Protein AF-A0A7C5GFD6-F1 (afdb_monomer)

Sequence (238 aa):
MFKQLSYQYSHKSTNPPSYVNPSSFRMILMDILMKDSKLEDLDSIQEIEAKVAELDNEQISAVLRQLLREADGDVEVFKEKIEEWFNSVMDRASGWYKRKTQVILIWMGLGIAVLFNADTLAIFDRLQNDPDTAAQIAQMAEDYVQTHENDSTLVKNDMEYQEALDEIKKINEQQLNYMQSRLGMGWDEMSTNNFSNYDWMVKILGWIITALAISKGAPFWFDILRKIVSVRSTGKRP

Solvent-accessible surface area (backbone atoms only — not comparable to full-atom values): 13615 Å² total; per-residue (Å²): 110,73,78,63,65,40,59,80,74,45,85,88,52,99,61,69,71,96,70,81,56,43,69,60,50,42,52,52,51,51,49,65,64,44,69,85,57,62,82,85,66,66,82,46,48,66,60,53,53,53,44,44,68,69,46,89,49,63,72,60,29,54,50,53,54,49,40,47,62,76,23,73,68,38,53,67,51,30,53,50,45,49,27,54,51,47,46,59,49,49,54,51,51,51,50,52,48,54,54,51,51,48,53,52,35,32,53,52,22,33,52,50,16,60,74,43,39,37,32,51,55,59,34,49,54,50,41,71,75,32,63,66,61,39,53,52,52,51,50,52,51,49,53,50,45,71,76,45,74,83,60,84,58,90,75,46,96,79,61,53,74,67,59,58,50,55,52,60,68,64,56,53,66,70,62,51,54,54,49,29,59,76,52,61,32,36,68,89,77,56,76,69,91,76,65,48,75,64,55,52,50,53,49,52,51,12,22,50,53,34,3,53,48,57,47,63,39,67,71,56,54,51,54,50,50,52,52,57,55,55,65,68,69,68,64,81,80,131

Radius of gyration: 28.16 Å; Cα contacts (8 Å, |Δi|>4): 133; chains: 1; bounding box: 75×40×77 Å

Foldseek 3Di:
DQVVLQPVPDPDDPDRDPDDALLSVLVSVVCVLCVPDPPVPLQWLVSSLVSLVVDPDPVSSVQLVVLSVVCVGGSVSSSVSSSVVVVVVVVVVVVVVVVVLLVVLLVVQLVVCVQFLQFQVLLVVLCVVDVPLVVVVVVVVVVVCVVCVPCPPLDDVPDDPVNNVVVVVPPDPVVVVVNCVSSVIHPVSDPPVDDDPVNVVSSSVRSSVSSNDRSVDDVVVVVVVCVVVVVVPPPDDD

Secondary structure (DSSP, 8-state):
-HHHHTTTT-TT-SS--S---HHHHHHHHHHHHHTT--GGGTT-HHHHHHHHHT-S-HHHHHHHHHHHHHTTT-HHHHHHHHHHHHHHHHHHHHHHHHHHHHHHHHHHHHHHHHHTT--HHHHHHHHHH-HHHHHHHHHHHHHHHHHHTT-TTTT-TT--HHHHHHHHHHS-HHHHHHHHHHHT-SSTT--GGG--HHHHHHHHHHHHHHHH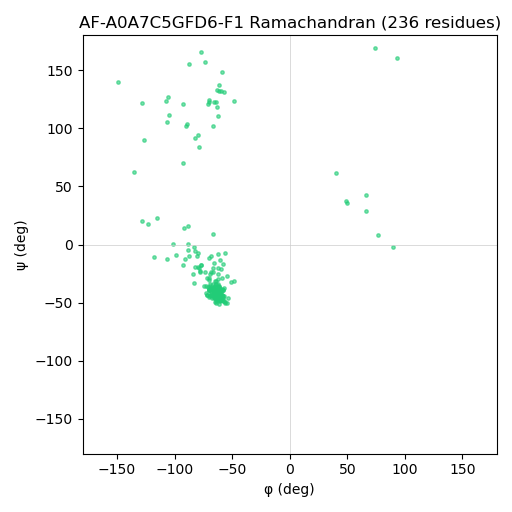HHHHHHHHHHHHHHHHHHHHTTPPP-

Mean predicted aligned error: 12.52 Å

Structure (mmCIF, N/CA/C/O backbone):
data_AF-A0A7C5GFD6-F1
#
_entry.id   AF-A0A7C5GFD6-F1
#
loop_
_atom_site.group_PDB
_atom_site.id
_atom_site.type_symbol
_atom_site.label_atom_id
_atom_site.label_alt_id
_atom_site.label_comp_id
_atom_site.label_asym_id
_atom_site.label_entity_id
_atom_site.label_seq_id
_atom_site.pdbx_PDB_ins_code
_atom_site.Cartn_x
_atom_site.Cartn_y
_atom_site.Cartn_z
_atom_site.occupancy
_atom_site.B_iso_or_equiv
_atom_site.auth_seq_id
_atom_site.auth_comp_id
_atom_site.auth_asym_id
_atom_site.auth_atom_id
_atom_site.pdbx_PDB_model_num
ATOM 1 N N . MET A 1 1 ? -21.271 5.483 11.212 1.00 39.78 1 MET A N 1
ATOM 2 C CA . MET A 1 1 ? -20.619 5.059 12.467 1.00 39.78 1 MET A CA 1
ATOM 3 C C . MET A 1 1 ? -19.220 5.662 12.621 1.00 39.78 1 MET A C 1
ATOM 5 O O . MET A 1 1 ? -19.104 6.598 13.389 1.00 39.78 1 MET A O 1
ATOM 9 N N . PHE A 1 2 ? -18.195 5.290 11.836 1.00 40.03 2 PHE A N 1
ATOM 10 C CA . PHE A 1 2 ? -16.818 5.822 12.001 1.00 40.03 2 PHE A CA 1
ATOM 11 C C . PHE A 1 2 ? -16.695 7.361 11.910 1.00 40.03 2 PHE A C 1
ATOM 13 O O . PHE A 1 2 ? -15.976 7.982 12.684 1.00 40.03 2 PHE A O 1
ATOM 20 N N . LYS A 1 3 ? -17.474 7.991 11.018 1.00 42.12 3 LYS A N 1
ATOM 21 C CA . LYS A 1 3 ? -17.501 9.455 10.826 1.00 42.12 3 LYS A CA 1
ATOM 22 C C . LYS A 1 3 ? -18.065 10.233 12.029 1.00 42.12 3 LYS A C 1
ATOM 24 O O . LYS A 1 3 ? -17.766 11.409 12.180 1.00 42.12 3 LYS A O 1
ATOM 29 N N . GLN A 1 4 ? -18.886 9.585 12.862 1.00 47.16 4 GLN A N 1
ATOM 30 C CA . GLN A 1 4 ? -19.439 10.188 14.082 1.00 47.16 4 GLN A CA 1
ATOM 31 C C . GLN A 1 4 ? -18.444 10.087 15.248 1.00 47.16 4 GLN A C 1
ATOM 33 O O . GLN A 1 4 ? -18.339 11.024 16.028 1.00 47.16 4 GLN A O 1
ATOM 38 N N . LEU A 1 5 ? -17.644 9.014 15.299 1.00 50.34 5 LEU A N 1
ATOM 39 C CA . LEU A 1 5 ? -16.635 8.780 16.342 1.00 50.34 5 LEU A CA 1
ATOM 40 C C . LEU A 1 5 ? -15.448 9.755 16.256 1.00 50.34 5 LEU A C 1
ATOM 42 O O . LEU A 1 5 ? -14.895 10.154 17.274 1.00 50.34 5 LEU A O 1
ATOM 46 N N . SER A 1 6 ? -15.053 10.168 15.046 1.00 48.03 6 SER A N 1
ATOM 47 C CA . SER A 1 6 ? -13.893 11.051 14.858 1.00 48.03 6 SER A CA 1
ATOM 48 C C . SER A 1 6 ? -14.170 12.524 15.171 1.00 48.03 6 SER A C 1
ATOM 50 O O . SER A 1 6 ? -13.235 13.281 15.415 1.00 48.03 6 SER A O 1
ATOM 52 N N . TYR A 1 7 ? -15.434 12.956 15.122 1.00 50.12 7 TYR A N 1
ATOM 53 C CA . TYR A 1 7 ? -15.786 14.379 15.190 1.00 50.12 7 TYR A CA 1
ATOM 54 C C . TYR A 1 7 ? -15.881 14.915 16.623 1.00 50.12 7 TYR A C 1
ATOM 56 O O . TYR A 1 7 ? -15.671 16.103 16.839 1.00 50.12 7 TYR A O 1
ATOM 64 N N . GLN A 1 8 ? -16.165 14.052 17.601 1.00 52.00 8 GLN A N 1
ATOM 65 C CA . GLN A 1 8 ? -16.405 14.471 18.986 1.00 52.00 8 GLN A CA 1
ATOM 66 C C . GLN A 1 8 ? -15.107 14.766 19.764 1.00 52.00 8 GLN A C 1
ATOM 68 O O . GLN A 1 8 ? -15.133 15.526 20.725 1.00 52.00 8 GLN A O 1
ATOM 73 N N . TYR A 1 9 ? -13.962 14.243 19.303 1.00 49.16 9 TYR A N 1
ATOM 74 C CA . TYR A 1 9 ? -12.652 14.425 19.950 1.00 49.16 9 TYR A CA 1
ATOM 75 C C . TYR A 1 9 ? -11.605 15.156 19.088 1.00 49.16 9 TYR A C 1
ATOM 77 O O . TYR A 1 9 ? -10.577 15.584 19.612 1.00 49.16 9 TYR A O 1
ATOM 85 N N . SER A 1 10 ? -11.851 15.368 17.789 1.00 42.94 10 SER A N 1
ATOM 86 C CA . SER A 1 10 ? -10.949 16.135 16.916 1.00 42.94 10 SER A CA 1
ATOM 87 C C . SER A 1 10 ? -11.203 17.639 17.067 1.00 42.94 10 SER A C 1
ATOM 89 O O . SER A 1 10 ? -12.036 18.232 16.379 1.00 42.94 10 SER A O 1
ATOM 91 N N . HIS A 1 11 ? -10.480 18.286 17.982 1.00 43.69 11 HIS A N 1
ATOM 92 C CA . HIS A 1 11 ? -10.424 19.746 18.022 1.00 43.69 11 HIS A CA 1
ATOM 93 C C . HIS A 1 11 ? -9.694 20.244 16.759 1.00 43.69 11 HIS A C 1
ATOM 95 O O . HIS A 1 11 ? -8.471 20.204 16.682 1.00 43.69 11 HIS A O 1
ATOM 101 N N . LYS A 1 12 ? -10.460 20.734 15.772 1.00 48.06 12 LYS A N 1
ATOM 102 C CA . LYS A 1 12 ? -9.988 21.435 14.556 1.00 48.06 12 LYS A CA 1
ATOM 103 C C . LYS A 1 12 ? -9.169 20.615 13.538 1.00 48.06 12 LYS A C 1
ATOM 105 O O . LYS A 1 12 ? -8.234 21.148 12.948 1.00 48.06 12 LYS A O 1
ATOM 110 N N . SER A 1 13 ? -9.550 19.376 13.234 1.00 46.78 13 SER A N 1
ATOM 111 C CA . SER A 1 13 ? -9.107 18.726 11.988 1.00 46.78 13 SER A CA 1
ATOM 112 C C . SER A 1 13 ? -10.305 18.175 11.220 1.00 46.78 13 SER A C 1
ATOM 114 O O . SER A 1 13 ? -11.068 17.368 11.751 1.00 46.78 13 SER A O 1
ATOM 116 N N . THR A 1 14 ? -10.476 18.628 9.974 1.00 53.00 14 THR A N 1
ATOM 117 C CA . THR A 1 14 ? -11.505 18.171 9.019 1.00 53.00 14 THR A CA 1
ATOM 118 C C . THR A 1 14 ? -11.277 16.739 8.539 1.00 53.00 14 THR A C 1
ATOM 120 O O . THR A 1 14 ? -12.162 16.159 7.910 1.00 53.00 14 THR A O 1
ATOM 123 N N . ASN A 1 15 ? -10.115 16.160 8.855 1.00 49.59 15 ASN A N 1
ATOM 124 C CA . ASN A 1 15 ? -9.753 14.811 8.461 1.00 49.59 15 ASN A CA 1
ATOM 125 C C . ASN A 1 15 ? -9.836 13.879 9.678 1.00 49.59 15 ASN A C 1
ATOM 127 O O . ASN A 1 15 ? -9.233 14.175 10.715 1.00 49.59 15 ASN A O 1
ATOM 131 N N . PRO A 1 16 ? -10.578 12.760 9.582 1.00 52.59 16 PRO A N 1
ATOM 132 C CA . PRO A 1 16 ? -10.561 11.747 10.626 1.00 52.59 16 PRO A CA 1
ATOM 133 C C . PRO A 1 16 ? -9.126 11.224 10.820 1.00 52.59 16 PRO A C 1
ATOM 135 O O . PRO A 1 16 ? -8.353 11.190 9.860 1.00 52.59 16 PRO A O 1
ATOM 138 N N . PRO A 1 17 ? -8.752 10.817 12.042 1.00 58.44 17 PRO A N 1
ATOM 139 C CA . PRO A 1 17 ? -7.405 10.341 12.320 1.00 58.44 17 PRO A CA 1
ATOM 140 C C . PRO A 1 17 ? -7.085 9.086 11.496 1.00 58.44 17 PRO A C 1
ATOM 142 O O . PRO A 1 17 ? -7.906 8.172 11.400 1.00 58.44 17 PRO A O 1
ATOM 145 N N . SER A 1 18 ? -5.871 9.024 10.940 1.00 61.44 18 SER A N 1
ATOM 146 C CA . SER A 1 18 ? -5.386 7.892 10.131 1.00 61.44 18 SER A CA 1
ATOM 147 C C . SER A 1 18 ? -5.316 6.574 10.916 1.00 61.44 18 SER A C 1
ATOM 149 O O . SER A 1 18 ? -5.299 5.499 10.321 1.00 61.44 18 SER A O 1
ATOM 151 N N . TYR A 1 19 ? -5.281 6.653 12.251 1.00 70.06 19 TYR A N 1
ATOM 152 C CA . TYR A 1 19 ? -5.306 5.523 13.175 1.00 70.06 19 TYR A CA 1
ATOM 153 C C . TYR A 1 19 ? -5.996 5.923 14.486 1.00 70.06 19 TYR A C 1
ATOM 155 O O . TYR A 1 19 ? -5.770 7.020 14.996 1.00 70.06 19 TYR A O 1
ATOM 163 N N . VAL A 1 20 ? -6.812 5.029 15.047 1.00 81.62 20 VAL A N 1
ATOM 164 C CA . VAL A 1 20 ? -7.421 5.190 16.377 1.00 81.62 20 VAL A CA 1
ATOM 165 C C . VAL A 1 20 ? -6.718 4.220 17.316 1.00 81.62 20 VAL A C 1
ATOM 167 O O . VAL A 1 20 ? -6.680 3.026 17.033 1.00 81.62 20 VAL A O 1
ATOM 170 N N . ASN A 1 21 ? -6.136 4.721 18.409 1.00 87.25 21 ASN A N 1
ATOM 171 C CA . ASN A 1 21 ? -5.490 3.845 19.383 1.00 87.25 21 ASN A CA 1
ATOM 172 C C . ASN A 1 21 ? -6.545 3.078 20.225 1.00 87.25 21 ASN A C 1
ATOM 174 O O . ASN A 1 21 ? -7.683 3.545 20.351 1.00 87.25 21 ASN A O 1
ATOM 178 N N . PRO A 1 22 ? -6.189 1.920 20.813 1.00 91.31 22 PRO A N 1
ATOM 179 C CA . PRO A 1 22 ? -7.145 1.063 21.526 1.00 91.31 22 PRO A CA 1
ATOM 180 C C . PRO A 1 22 ? -7.795 1.746 22.727 1.00 91.31 22 PRO A C 1
ATOM 182 O O . PRO A 1 22 ? -9.002 1.642 22.917 1.00 91.31 22 PRO A O 1
ATOM 185 N N . SER A 1 23 ? -7.013 2.512 23.486 1.00 88.94 23 SER A N 1
ATOM 186 C CA . SER A 1 23 ? -7.482 3.232 24.671 1.00 88.94 23 SER A CA 1
ATOM 187 C C . SER A 1 23 ? -8.530 4.300 24.336 1.00 88.94 23 SER A C 1
ATOM 189 O O . SER A 1 23 ? -9.562 4.403 25.002 1.00 88.94 23 SER A O 1
ATOM 191 N N . SER A 1 24 ? -8.316 5.056 23.256 1.00 87.50 24 SER A N 1
ATOM 192 C CA . SER A 1 24 ? -9.272 6.024 22.718 1.00 87.50 24 SER A CA 1
ATOM 193 C C . SER A 1 24 ? -10.527 5.328 22.209 1.00 87.50 24 SER A C 1
ATOM 195 O O . SER A 1 24 ? -11.628 5.790 22.491 1.00 87.50 24 SER A O 1
ATOM 197 N N . PHE A 1 25 ? -10.385 4.199 21.506 1.00 90.31 25 PHE A N 1
ATOM 198 C CA . PHE A 1 25 ? -11.537 3.409 21.076 1.00 90.31 25 PHE A CA 1
ATOM 199 C C . PHE A 1 25 ? -12.359 2.911 22.270 1.00 90.31 25 PHE A C 1
ATOM 201 O O . PHE A 1 25 ? -13.571 3.105 22.282 1.00 90.31 25 PHE A O 1
ATOM 208 N N . ARG A 1 26 ? -11.712 2.336 23.290 1.00 92.25 26 ARG A N 1
ATOM 209 C CA . ARG A 1 26 ? -12.359 1.895 24.532 1.00 92.25 26 ARG A CA 1
ATOM 210 C C . ARG A 1 26 ? -13.100 3.047 25.201 1.00 92.25 26 ARG A C 1
ATOM 212 O O . ARG A 1 26 ? -14.260 2.884 25.552 1.00 92.25 26 ARG A O 1
ATOM 219 N N . MET A 1 27 ? -12.450 4.198 25.371 1.00 86.50 27 MET A N 1
ATOM 220 C CA . MET A 1 27 ? -13.065 5.372 25.997 1.00 86.50 27 MET A CA 1
ATOM 221 C C . MET A 1 27 ? -14.339 5.793 25.259 1.00 86.50 27 MET A C 1
ATOM 223 O O . MET A 1 27 ? -15.379 5.949 25.886 1.00 86.50 27 MET A O 1
ATOM 227 N N . ILE A 1 28 ? -14.270 5.901 23.930 1.00 86.81 28 ILE A N 1
ATOM 228 C CA . ILE A 1 28 ? -15.418 6.269 23.095 1.00 86.81 28 ILE A CA 1
ATOM 229 C C . ILE A 1 28 ? -16.510 5.193 23.154 1.00 86.81 28 ILE A C 1
ATOM 231 O O . ILE A 1 28 ? -17.692 5.513 23.224 1.00 86.81 28 ILE A O 1
ATOM 235 N N . LEU A 1 29 ? -16.138 3.913 23.120 1.00 88.00 29 LEU A N 1
ATOM 236 C CA . LEU A 1 29 ? -17.094 2.813 23.190 1.00 88.00 29 LEU A CA 1
ATOM 237 C C . LEU A 1 29 ? -17.844 2.810 24.526 1.00 88.00 29 LEU A C 1
ATOM 239 O O . LEU A 1 29 ? -19.062 2.657 24.527 1.00 88.00 29 LEU A O 1
ATOM 243 N N . MET A 1 30 ? -17.129 2.997 25.637 1.00 86.06 30 MET A N 1
ATOM 244 C CA . MET A 1 30 ? -17.720 3.078 26.973 1.00 86.06 30 MET A CA 1
ATOM 245 C C . MET A 1 30 ? -18.627 4.303 27.110 1.00 86.06 30 MET A C 1
ATOM 247 O O . MET A 1 30 ? -19.735 4.172 27.617 1.00 86.06 30 MET A O 1
ATOM 251 N N . ASP A 1 31 ? -18.207 5.457 26.588 1.00 82.81 31 ASP A N 1
ATOM 252 C CA . ASP A 1 31 ? -19.020 6.678 26.561 1.00 82.81 31 ASP A CA 1
ATOM 253 C C . ASP A 1 31 ? -20.336 6.471 25.787 1.00 82.81 31 ASP A C 1
ATOM 255 O O . ASP A 1 31 ? -21.424 6.766 26.282 1.00 82.81 31 ASP A O 1
ATOM 259 N N . ILE A 1 32 ? -20.264 5.843 24.608 1.00 83.19 32 ILE A N 1
ATOM 260 C CA . ILE A 1 32 ? -21.444 5.513 23.792 1.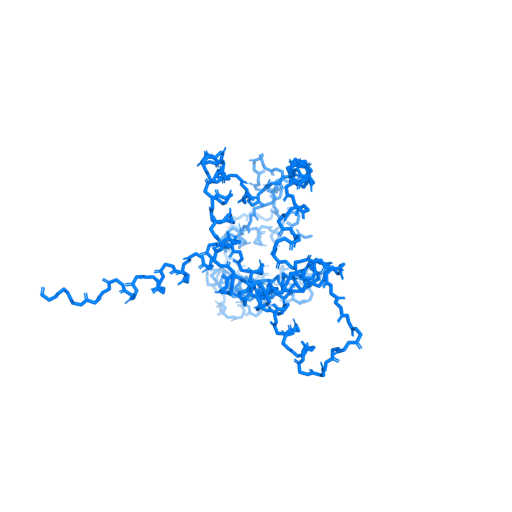00 83.19 32 ILE A CA 1
ATOM 261 C C . ILE A 1 32 ? -22.361 4.513 24.495 1.00 83.19 32 ILE A C 1
ATOM 263 O O . ILE A 1 32 ? -23.583 4.652 24.423 1.00 83.19 32 ILE A O 1
ATOM 267 N N . LEU A 1 33 ? -21.787 3.499 25.145 1.00 83.50 33 LEU A N 1
ATOM 268 C CA . LEU A 1 33 ? -22.545 2.485 25.873 1.00 83.50 33 LEU A CA 1
ATOM 269 C C . LEU A 1 33 ? -23.283 3.093 27.076 1.00 83.50 33 LEU A C 1
ATOM 271 O O . LEU A 1 33 ? -24.397 2.675 27.387 1.00 83.50 33 LEU A O 1
ATOM 275 N N . MET A 1 34 ? -22.678 4.092 27.723 1.00 78.88 34 MET A N 1
ATOM 276 C CA . MET A 1 34 ? -23.194 4.710 28.943 1.00 78.88 34 MET A CA 1
ATOM 277 C C . MET A 1 34 ? -24.069 5.946 28.710 1.00 78.88 34 MET A C 1
ATOM 279 O O . MET A 1 34 ? -24.836 6.283 29.608 1.00 78.88 34 MET A O 1
ATOM 283 N N . LYS A 1 35 ? -24.021 6.584 27.530 1.00 69.75 35 LYS A N 1
ATOM 284 C CA . LYS A 1 35 ? -24.983 7.598 27.045 1.00 69.75 35 LYS A CA 1
ATOM 285 C C . LYS A 1 35 ? -25.443 8.582 28.147 1.00 69.75 35 LYS A C 1
ATOM 287 O O . LYS A 1 35 ? -26.627 8.618 28.474 1.00 69.75 35 LYS A O 1
ATOM 292 N N . ASP A 1 36 ? -24.493 9.339 28.711 1.00 57.66 36 ASP A N 1
ATOM 293 C CA . ASP A 1 36 ? -24.640 10.329 29.808 1.00 57.66 36 ASP A CA 1
ATOM 294 C C . ASP A 1 36 ? -24.786 9.798 31.255 1.00 57.66 36 ASP A C 1
ATOM 296 O O . ASP A 1 36 ? -24.999 10.587 32.180 1.00 57.66 36 ASP A O 1
ATOM 300 N N . SER A 1 37 ? -24.622 8.496 31.509 1.00 58.34 37 SER A N 1
ATOM 301 C CA . SER A 1 37 ? -24.448 7.996 32.889 1.00 58.34 37 SER A CA 1
ATOM 302 C C . SER A 1 37 ? -23.152 8.577 33.467 1.00 58.34 37 SER A C 1
ATOM 304 O O 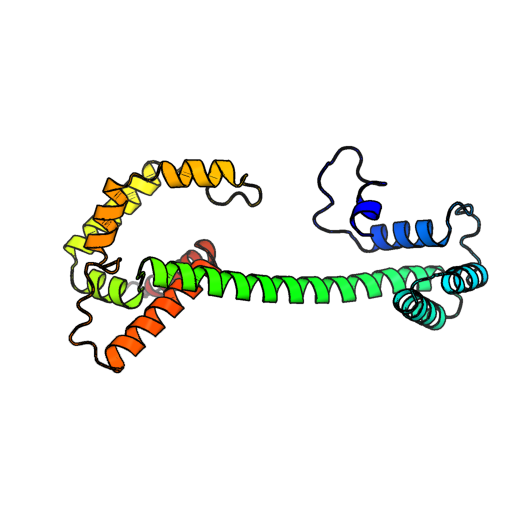. SER A 1 37 ? -22.128 8.595 32.778 1.00 58.34 37 SER A O 1
ATOM 306 N N . LYS A 1 38 ? -23.167 9.103 34.700 1.00 56.34 38 LYS A N 1
ATOM 307 C CA . LYS A 1 38 ? -21.953 9.675 35.302 1.00 56.34 38 LYS A CA 1
ATOM 308 C C . LYS A 1 38 ? -20.861 8.605 35.319 1.00 56.34 38 LYS A C 1
ATOM 310 O O . LYS A 1 38 ? -21.082 7.510 35.814 1.00 56.34 38 LYS A O 1
ATOM 315 N N . LEU A 1 39 ? -19.661 8.957 34.855 1.00 52.22 39 LEU A N 1
ATOM 316 C CA . LEU A 1 39 ? -18.456 8.110 34.907 1.00 52.22 39 LEU A CA 1
ATOM 317 C C . LEU A 1 39 ? -18.094 7.633 36.336 1.00 52.22 39 LEU A C 1
ATOM 319 O O . LEU A 1 39 ? -17.189 6.827 36.492 1.00 52.22 39 LEU A O 1
ATOM 323 N N . GLU A 1 40 ? -18.771 8.125 37.376 1.00 52.31 40 GLU A N 1
ATOM 324 C CA . GLU A 1 40 ? -18.643 7.651 38.761 1.00 52.31 40 GLU A CA 1
ATOM 325 C C . GLU A 1 40 ? -19.378 6.314 39.013 1.00 52.31 40 GLU A C 1
ATOM 327 O O . GLU A 1 40 ? -19.022 5.624 39.959 1.00 52.31 40 GLU A O 1
ATOM 332 N N . ASP A 1 41 ? -20.317 5.900 38.147 1.00 53.03 41 ASP A N 1
ATOM 333 C CA . ASP A 1 41 ? -21.046 4.615 38.234 1.00 53.03 41 ASP A CA 1
ATOM 334 C C . ASP A 1 41 ? -20.354 3.478 37.438 1.00 53.03 41 ASP A C 1
ATOM 336 O O . ASP A 1 41 ? -20.921 2.414 37.193 1.00 53.03 41 ASP A O 1
ATOM 340 N N . LEU A 1 42 ? -19.088 3.675 37.037 1.00 56.19 42 LEU A N 1
ATOM 341 C CA . LEU A 1 42 ? -18.282 2.707 36.274 1.00 56.19 42 LEU A CA 1
ATOM 342 C C . LEU A 1 42 ? -18.024 1.374 37.002 1.00 56.19 42 LEU A C 1
ATOM 344 O O . LEU A 1 42 ? -17.485 0.462 36.382 1.00 56.19 42 LEU A O 1
ATOM 348 N N . ASP A 1 43 ? -18.388 1.245 38.276 1.00 61.25 43 ASP A N 1
ATOM 349 C CA . ASP A 1 43 ? -17.938 0.144 39.131 1.00 61.25 43 ASP A CA 1
ATOM 350 C C . ASP A 1 43 ? -18.826 -1.113 39.066 1.00 61.25 43 ASP A C 1
ATOM 352 O O . ASP A 1 43 ? -18.433 -2.166 39.571 1.00 61.25 43 ASP A O 1
ATOM 356 N N . SER A 1 44 ? -20.004 -1.054 38.428 1.00 73.81 44 SER A N 1
ATOM 357 C CA . SER A 1 44 ? -20.918 -2.202 38.364 1.00 73.81 44 SER A CA 1
ATOM 358 C C . SER A 1 44 ? -20.958 -2.860 36.984 1.00 73.81 44 SER A C 1
ATOM 360 O O . SER A 1 44 ? -21.621 -2.400 36.053 1.00 73.81 44 SER A O 1
ATOM 362 N N . ILE A 1 45 ? -20.319 -4.027 36.876 1.00 81.56 45 ILE A N 1
ATOM 363 C CA . ILE A 1 45 ? -20.366 -4.895 35.686 1.00 81.56 45 ILE A CA 1
ATOM 364 C C . ILE A 1 45 ? -21.810 -5.254 35.264 1.00 81.56 45 ILE A C 1
ATOM 366 O O . ILE A 1 45 ? -22.082 -5.477 34.086 1.00 81.56 45 ILE A O 1
ATOM 370 N N . GLN A 1 46 ? -22.751 -5.271 36.216 1.00 82.44 46 GLN A N 1
ATOM 371 C CA . GLN A 1 46 ? -24.157 -5.623 35.991 1.00 82.44 46 GLN A CA 1
ATOM 372 C C . GLN A 1 46 ? -24.887 -4.553 35.169 1.00 82.44 46 GLN A C 1
ATOM 374 O O . GLN A 1 46 ? -25.724 -4.874 34.325 1.00 82.44 46 GLN A O 1
ATOM 379 N N . GLU A 1 47 ? -24.546 -3.280 35.373 1.00 82.94 47 GLU A N 1
ATOM 380 C CA . GLU A 1 47 ? -25.101 -2.180 34.581 1.00 82.94 47 GLU A CA 1
ATOM 381 C C . GLU A 1 47 ? -24.565 -2.213 33.150 1.00 82.94 47 GLU A C 1
ATOM 383 O O . GLU A 1 47 ? -25.321 -2.030 32.193 1.00 82.94 47 GLU A O 1
ATOM 388 N N . ILE A 1 48 ? -23.277 -2.535 32.993 1.00 85.75 48 ILE A N 1
ATOM 389 C CA . ILE A 1 48 ? -22.652 -2.728 31.681 1.00 85.75 48 ILE A CA 1
ATOM 390 C C . ILE A 1 48 ? -23.344 -3.877 30.937 1.00 85.75 48 ILE A C 1
ATOM 392 O O . ILE A 1 48 ? -23.677 -3.729 29.761 1.00 85.75 48 ILE A O 1
ATOM 396 N N . GLU A 1 49 ? -23.621 -4.998 31.606 1.00 86.38 49 GLU A N 1
ATOM 397 C CA . GLU A 1 49 ? -24.333 -6.131 31.007 1.00 86.38 49 GLU A CA 1
ATOM 398 C C . GLU A 1 49 ? -25.741 -5.743 30.523 1.00 86.38 49 GLU A C 1
ATOM 400 O O . GLU A 1 49 ? -26.115 -6.068 29.389 1.00 86.38 49 GLU A O 1
ATOM 405 N N . ALA A 1 50 ? -26.489 -4.982 31.330 1.00 86.81 50 ALA A N 1
ATOM 406 C CA . ALA A 1 50 ? -27.801 -4.466 30.947 1.00 86.81 50 ALA A CA 1
ATOM 407 C C . ALA A 1 50 ? -27.716 -3.553 29.711 1.00 86.81 50 ALA A C 1
ATOM 409 O O . ALA A 1 50 ? -28.476 -3.727 28.757 1.00 86.81 50 ALA A O 1
ATOM 410 N N . LYS A 1 51 ? -26.738 -2.638 29.669 1.00 86.94 51 LYS A N 1
ATOM 411 C CA . LYS A 1 51 ? -26.526 -1.743 28.521 1.00 86.94 51 LYS A CA 1
ATOM 412 C C . LYS A 1 51 ? -26.091 -2.468 27.259 1.00 86.94 51 LYS A C 1
ATOM 414 O O . LYS A 1 51 ? -26.570 -2.148 26.174 1.00 86.94 51 LYS A O 1
ATOM 419 N N . VAL A 1 52 ? -25.247 -3.489 27.376 1.00 87.38 52 VAL A N 1
ATOM 420 C CA . VAL A 1 52 ? -24.871 -4.334 26.236 1.00 87.38 52 VAL A CA 1
ATOM 421 C C . VAL A 1 52 ? -26.085 -5.090 25.683 1.00 87.38 52 VAL A C 1
ATOM 423 O O . VAL A 1 52 ? -26.155 -5.344 24.475 1.00 87.38 52 VAL A O 1
ATOM 426 N N . ALA A 1 53 ? -27.053 -5.448 26.531 1.00 85.56 53 ALA A N 1
ATOM 427 C CA . ALA A 1 53 ? -28.287 -6.096 26.101 1.00 85.56 53 ALA A CA 1
ATOM 428 C C . ALA A 1 53 ? -29.273 -5.156 25.388 1.00 85.56 53 ALA A C 1
ATOM 430 O O . ALA A 1 53 ? -30.063 -5.642 24.582 1.00 85.56 53 ALA A O 1
ATOM 431 N N . GLU A 1 54 ? -29.193 -3.846 25.631 1.00 86.81 54 GLU A N 1
ATOM 432 C CA . GLU A 1 54 ? -29.993 -2.814 24.952 1.00 86.81 54 GLU A CA 1
ATOM 433 C C . GLU A 1 54 ? -29.458 -2.450 23.550 1.00 86.81 54 GLU A C 1
ATOM 435 O O . GLU A 1 54 ? -30.100 -1.689 22.829 1.00 86.81 54 GLU A O 1
ATOM 440 N N . LEU A 1 55 ? -28.290 -2.961 23.141 1.00 85.25 55 LEU A N 1
ATOM 441 C CA . LEU A 1 55 ? -27.699 -2.640 21.839 1.00 85.25 55 LEU A CA 1
ATOM 442 C C . LEU A 1 55 ? -28.485 -3.264 20.676 1.00 85.25 55 LEU A C 1
ATOM 444 O O . LEU A 1 55 ? -28.577 -4.484 20.562 1.00 85.25 55 LEU A O 1
ATOM 448 N N . ASP A 1 56 ? -28.909 -2.425 19.726 1.00 84.69 56 ASP A N 1
ATOM 449 C CA . ASP A 1 56 ? -29.600 -2.858 18.498 1.00 84.69 56 ASP A CA 1
ATOM 450 C C . ASP A 1 56 ? -28.743 -3.776 17.601 1.00 84.69 56 ASP A C 1
ATOM 452 O O . ASP A 1 56 ? -29.262 -4.552 16.797 1.00 84.69 56 ASP A O 1
ATOM 456 N N . ASN A 1 57 ? -27.411 -3.676 17.687 1.00 87.50 57 ASN A N 1
ATOM 457 C CA . ASN A 1 57 ? -26.496 -4.451 16.851 1.00 87.50 57 ASN A CA 1
ATOM 458 C C . ASN A 1 57 ? -26.138 -5.793 17.507 1.00 87.50 57 ASN A C 1
ATOM 460 O O . ASN A 1 57 ? -25.271 -5.860 18.382 1.00 87.50 57 ASN A O 1
ATOM 464 N N . GLU A 1 58 ? -26.748 -6.868 17.007 1.00 89.19 58 GLU A N 1
ATOM 465 C CA . GLU A 1 58 ? -26.572 -8.233 17.516 1.00 89.19 58 GLU A CA 1
ATOM 466 C C . GLU A 1 58 ? -25.110 -8.714 17.495 1.00 89.19 58 GLU A C 1
ATOM 468 O O . GLU A 1 58 ? -24.652 -9.342 18.448 1.00 89.19 58 GLU A O 1
ATOM 473 N N . GLN A 1 59 ? -24.339 -8.380 16.454 1.00 88.88 59 GLN A N 1
ATOM 474 C CA . GLN A 1 59 ? -22.943 -8.821 16.332 1.00 88.88 59 GLN A CA 1
ATOM 475 C C . GLN A 1 59 ? -22.049 -8.164 17.387 1.00 88.88 59 GLN A C 1
ATOM 477 O O . GLN A 1 59 ? -21.221 -8.831 18.006 1.00 88.88 59 GLN A O 1
ATOM 482 N N . ILE A 1 60 ? -22.228 -6.860 17.610 1.00 87.56 60 ILE A N 1
ATOM 483 C CA . ILE A 1 60 ? -21.472 -6.118 18.625 1.00 87.56 60 ILE A CA 1
ATOM 484 C C . ILE A 1 60 ? -21.895 -6.575 20.022 1.00 87.56 60 ILE A C 1
ATOM 486 O O . ILE A 1 60 ? -21.032 -6.840 20.856 1.00 87.56 60 ILE A O 1
ATOM 490 N N . SER A 1 61 ? -23.201 -6.734 20.263 1.00 90.38 61 SER A N 1
ATOM 491 C CA . SER A 1 61 ? -23.710 -7.231 21.545 1.00 90.38 61 SER A CA 1
ATOM 492 C C . SER A 1 61 ? -23.151 -8.621 21.869 1.00 90.38 61 SER A C 1
ATOM 494 O O . SER A 1 61 ? -22.678 -8.849 22.981 1.00 90.38 61 SER A O 1
ATOM 496 N N . ALA A 1 62 ? -23.098 -9.534 20.893 1.00 92.88 62 ALA A N 1
ATOM 497 C CA . ALA A 1 62 ? -22.533 -10.869 21.082 1.00 92.88 62 ALA A CA 1
ATOM 498 C C . ALA A 1 62 ? -21.050 -10.836 21.490 1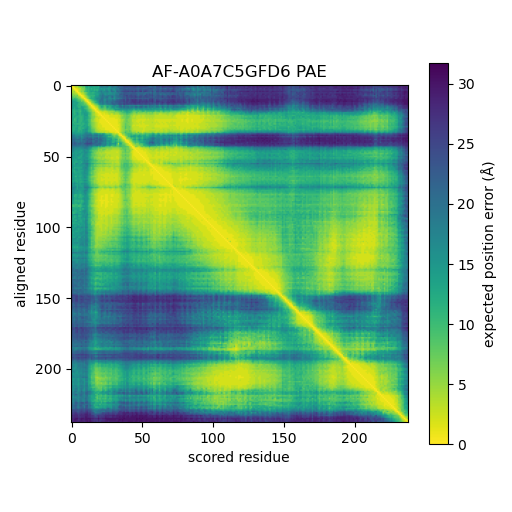.00 92.88 62 ALA A C 1
ATOM 500 O O . ALA A 1 62 ? -20.656 -11.549 22.416 1.00 92.88 62 ALA A O 1
ATOM 501 N N . VAL A 1 63 ? -20.248 -9.984 20.840 1.00 93.94 63 VAL A N 1
ATOM 502 C CA . VAL A 1 63 ? -18.833 -9.786 21.185 1.00 93.94 63 VAL A CA 1
ATOM 503 C C . VAL A 1 63 ? -18.698 -9.207 22.589 1.00 93.94 63 VAL A C 1
ATOM 505 O O . VAL A 1 63 ? -17.981 -9.771 23.406 1.00 93.94 63 VAL A O 1
ATOM 508 N N . LEU A 1 64 ? -19.411 -8.128 22.913 1.00 93.12 64 LEU A N 1
ATOM 509 C CA . LEU A 1 64 ? -19.303 -7.490 24.228 1.00 93.12 64 LEU A CA 1
ATOM 510 C C . LEU A 1 64 ? -19.762 -8.414 25.358 1.00 93.12 64 LEU A C 1
ATOM 512 O O . LEU A 1 64 ? -19.099 -8.481 26.387 1.00 93.12 64 LEU A O 1
ATOM 516 N N . ARG A 1 65 ? -20.822 -9.208 25.151 1.00 93.12 65 ARG A N 1
ATOM 517 C CA . ARG A 1 65 ? -21.232 -10.258 26.099 1.00 93.12 65 ARG A CA 1
ATOM 518 C C . ARG A 1 65 ? -20.159 -11.325 26.278 1.00 93.12 65 ARG A C 1
ATOM 520 O O . ARG A 1 65 ? -20.030 -11.871 27.367 1.00 93.12 65 ARG A O 1
ATOM 527 N N . GLN A 1 66 ? -19.426 -11.674 25.221 1.00 94.56 66 GLN A N 1
ATOM 528 C CA . GLN A 1 66 ? -18.295 -12.590 25.344 1.00 94.56 66 GLN A CA 1
ATOM 529 C C . GLN A 1 66 ? -17.183 -11.976 26.198 1.00 94.56 66 GLN A C 1
ATOM 531 O O . GLN A 1 66 ? -16.752 -12.625 27.146 1.00 94.56 66 GLN A O 1
ATOM 536 N N . LEU A 1 67 ? -16.783 -10.734 25.916 1.00 94.88 67 LEU A N 1
ATOM 537 C CA . LEU A 1 67 ? -15.747 -10.044 26.690 1.00 94.88 67 LEU A CA 1
ATOM 538 C C . LEU A 1 67 ? -16.162 -9.862 28.161 1.00 94.88 67 LEU A C 1
ATOM 540 O O . LEU A 1 67 ? -15.333 -10.032 29.045 1.00 94.88 67 LEU A O 1
ATOM 544 N N . LEU A 1 68 ? -17.447 -9.599 28.434 1.00 92.56 68 LEU A N 1
ATOM 545 C CA . LEU A 1 68 ? -17.999 -9.536 29.794 1.00 92.56 68 LEU A CA 1
ATOM 546 C C . LEU A 1 68 ? -17.877 -10.870 30.541 1.00 92.56 68 LEU A C 1
ATOM 548 O O . LEU A 1 68 ? -17.487 -10.885 31.703 1.00 92.56 68 LEU A O 1
ATOM 552 N N . ARG A 1 69 ? -18.176 -11.996 29.878 1.00 92.75 69 ARG A N 1
ATOM 553 C CA . ARG A 1 69 ? -18.001 -13.330 30.480 1.00 92.75 69 ARG A CA 1
ATOM 554 C C . ARG A 1 69 ? -16.534 -13.656 30.746 1.00 92.75 69 ARG A C 1
ATOM 556 O O . ARG A 1 69 ? -16.236 -14.293 31.745 1.00 92.75 69 ARG A O 1
ATOM 563 N N . GLU A 1 70 ? -15.634 -13.250 29.854 1.00 93.44 70 GLU A N 1
ATOM 564 C CA . GLU A 1 70 ? -14.187 -13.449 30.022 1.00 93.44 70 GLU A CA 1
ATOM 565 C C . GLU A 1 70 ? -13.597 -12.583 31.141 1.00 93.44 70 GLU A C 1
ATOM 567 O O . GLU A 1 70 ? -12.578 -12.952 31.718 1.00 93.44 70 GLU A O 1
ATOM 572 N N . ALA A 1 71 ? -14.237 -11.455 31.452 1.00 92.62 71 ALA A N 1
ATOM 573 C CA . ALA A 1 71 ? -13.820 -10.547 32.511 1.00 92.62 71 ALA A CA 1
ATOM 574 C C . ALA A 1 71 ? -14.246 -10.986 33.925 1.00 92.62 71 ALA A C 1
ATOM 576 O O . ALA A 1 71 ? -13.797 -10.385 34.894 1.00 92.62 71 ALA A O 1
ATOM 577 N N . ASP A 1 72 ? -15.103 -12.007 34.051 1.00 88.88 72 ASP A N 1
ATOM 578 C CA . ASP A 1 72 ? -15.546 -12.600 35.328 1.00 88.88 72 ASP A CA 1
ATOM 579 C C . ASP A 1 72 ? -16.011 -11.578 36.386 1.00 88.88 72 ASP A C 1
ATOM 581 O O . ASP A 1 72 ? -15.763 -11.706 37.582 1.00 88.88 72 ASP A O 1
ATOM 585 N N . GLY A 1 73 ? -16.688 -10.520 35.936 1.00 84.25 73 GLY A N 1
ATOM 586 C CA . GLY A 1 73 ? -17.213 -9.476 36.814 1.00 84.25 73 GLY A CA 1
ATOM 587 C C . GLY A 1 73 ? -16.272 -8.299 37.091 1.00 84.25 73 GLY A C 1
ATOM 588 O O . GLY A 1 73 ? -16.696 -7.353 37.752 1.00 84.25 73 GLY A O 1
ATOM 589 N N . ASP A 1 74 ? -15.041 -8.312 36.573 1.00 89.62 74 ASP A N 1
ATOM 590 C CA . ASP A 1 74 ? -14.065 -7.232 36.748 1.00 89.62 74 ASP A CA 1
ATOM 591 C C . ASP A 1 74 ? -14.134 -6.207 35.599 1.00 89.62 74 ASP A C 1
ATOM 593 O O . ASP A 1 74 ? -13.950 -6.518 34.417 1.00 89.62 74 ASP A O 1
ATOM 597 N N . VAL A 1 75 ? -14.407 -4.948 35.949 1.00 88.19 75 VAL A N 1
ATOM 598 C CA . VAL A 1 75 ? -14.555 -3.849 34.985 1.00 88.19 75 VAL A CA 1
ATOM 599 C C . VAL A 1 75 ? -13.226 -3.484 34.318 1.00 88.19 75 VAL A C 1
ATOM 601 O O . VAL A 1 75 ? -13.210 -3.156 33.128 1.00 88.19 75 VAL A O 1
ATOM 604 N N . GLU A 1 76 ? -12.111 -3.525 35.046 1.00 90.50 76 GLU A N 1
ATOM 605 C CA . GLU A 1 76 ? -10.795 -3.210 34.484 1.00 90.50 76 GLU A CA 1
ATOM 606 C C . GLU A 1 76 ? -10.345 -4.307 33.518 1.00 90.50 76 GLU A C 1
ATOM 608 O O . GLU A 1 76 ? -9.875 -4.001 32.419 1.00 90.50 76 GLU A O 1
ATOM 613 N N . VAL A 1 77 ? -10.611 -5.574 33.849 1.00 93.12 77 VAL A N 1
ATOM 614 C CA . VAL A 1 77 ? -10.374 -6.690 32.921 1.00 93.12 77 VAL A CA 1
ATOM 615 C C . VAL A 1 77 ? -11.256 -6.553 31.677 1.00 93.12 77 VAL A C 1
ATOM 617 O O . VAL A 1 77 ? -10.775 -6.726 30.558 1.00 93.12 77 VAL A O 1
ATOM 620 N N . PHE A 1 78 ? -12.529 -6.170 31.816 1.00 93.25 78 PHE A N 1
ATOM 621 C CA . PHE A 1 78 ? -13.404 -5.929 30.661 1.00 93.25 78 PHE A CA 1
ATOM 622 C C . PHE A 1 78 ? -12.871 -4.814 29.744 1.00 93.25 78 PHE A C 1
ATOM 624 O O . PHE A 1 78 ? -12.839 -4.968 28.517 1.00 93.25 78 PHE A O 1
ATOM 631 N N . LYS A 1 79 ? -12.409 -3.704 30.333 1.00 92.44 79 LYS A N 1
ATOM 632 C CA . LYS A 1 79 ? -11.776 -2.588 29.617 1.00 92.44 79 LYS A CA 1
ATOM 633 C C . LYS A 1 79 ? -10.540 -3.044 28.838 1.00 92.44 79 LYS A C 1
ATOM 635 O O . LYS A 1 79 ? -10.404 -2.675 27.672 1.00 92.44 79 LYS A O 1
ATOM 640 N N . GLU A 1 80 ? -9.674 -3.848 29.451 1.00 94.94 80 GLU A N 1
ATOM 641 C CA . GLU A 1 80 ? -8.492 -4.426 28.801 1.00 94.94 80 GLU A CA 1
ATOM 642 C C . GLU A 1 80 ? -8.887 -5.344 27.632 1.00 94.94 80 GLU A C 1
ATOM 644 O O . GLU A 1 80 ? -8.378 -5.200 26.518 1.00 94.94 80 GLU A O 1
ATOM 649 N N . LYS A 1 81 ? -9.879 -6.217 27.834 1.00 95.19 81 LYS A N 1
ATOM 650 C CA . LYS A 1 81 ? -10.380 -7.144 26.806 1.00 95.19 81 LYS A CA 1
ATOM 651 C C . LYS A 1 81 ? -10.950 -6.429 25.580 1.00 95.19 81 LYS A C 1
ATOM 653 O O . LYS A 1 81 ? -10.763 -6.898 24.455 1.00 95.19 81 LYS A O 1
ATOM 658 N N . ILE A 1 82 ? -11.603 -5.277 25.758 1.00 94.88 82 ILE A N 1
ATOM 659 C CA . ILE A 1 82 ? -12.042 -4.424 24.640 1.00 94.88 82 ILE A CA 1
ATOM 660 C C . ILE A 1 82 ? -10.843 -3.937 23.820 1.00 94.88 82 ILE A C 1
ATOM 662 O O . ILE A 1 82 ? -10.888 -3.976 22.586 1.00 94.88 82 ILE A O 1
ATOM 666 N N . GLU A 1 83 ? -9.782 -3.473 24.483 1.00 95.44 83 GLU A N 1
ATOM 667 C CA . GLU A 1 83 ? -8.578 -2.982 23.808 1.00 95.44 83 GLU A CA 1
ATOM 668 C C . GLU A 1 83 ? -7.866 -4.103 23.035 1.00 95.44 83 GLU A C 1
ATOM 670 O O . GLU A 1 83 ? -7.506 -3.917 21.867 1.00 95.44 83 GLU A O 1
ATOM 675 N N . GLU A 1 84 ? -7.723 -5.288 23.637 1.00 96.00 84 GLU A N 1
ATOM 676 C CA . GLU A 1 84 ? -7.153 -6.481 22.994 1.00 96.00 84 GLU A CA 1
ATOM 677 C C . GLU A 1 84 ? -7.961 -6.922 21.765 1.00 96.00 84 GLU A C 1
ATOM 679 O O . GLU A 1 84 ? -7.401 -7.208 20.695 1.00 96.00 84 GLU A O 1
ATOM 684 N N . TRP A 1 85 ? -9.290 -6.952 21.897 1.00 95.19 85 TRP A N 1
ATOM 685 C CA . TRP A 1 85 ? -10.190 -7.288 20.799 1.00 95.19 85 TRP A CA 1
ATOM 686 C C . TRP A 1 85 ? -10.057 -6.285 19.652 1.00 95.19 85 TRP A C 1
ATOM 688 O O . TRP A 1 85 ? -9.890 -6.691 18.496 1.00 95.19 85 TRP A O 1
ATOM 698 N N . PHE A 1 86 ? -10.069 -4.986 19.962 1.00 94.25 86 PHE A N 1
ATOM 699 C CA . PHE A 1 86 ? -9.918 -3.930 18.967 1.00 94.25 86 PHE A CA 1
ATOM 700 C C . PHE A 1 86 ? -8.583 -4.043 18.226 1.00 94.25 86 PHE A C 1
ATOM 702 O O . PHE A 1 86 ? -8.584 -4.044 16.995 1.00 94.25 86 PHE A O 1
ATOM 709 N N . ASN A 1 87 ?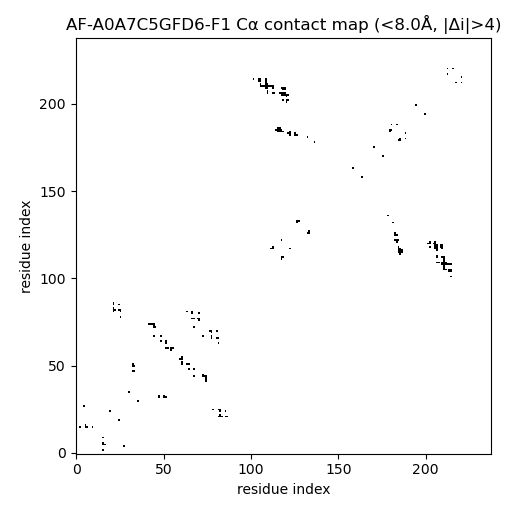 -7.465 -4.217 18.942 1.00 94.31 87 ASN A N 1
ATOM 710 C CA . ASN A 1 87 ? -6.144 -4.434 18.338 1.00 94.31 87 ASN A CA 1
ATOM 711 C C . ASN A 1 87 ? -6.162 -5.609 17.358 1.00 94.31 87 ASN A C 1
ATOM 713 O O . ASN A 1 87 ? -5.795 -5.472 16.191 1.00 94.31 87 ASN A O 1
ATOM 717 N N . SER A 1 88 ? -6.692 -6.749 17.801 1.00 92.81 88 SER A N 1
ATOM 718 C CA . SER A 1 88 ? -6.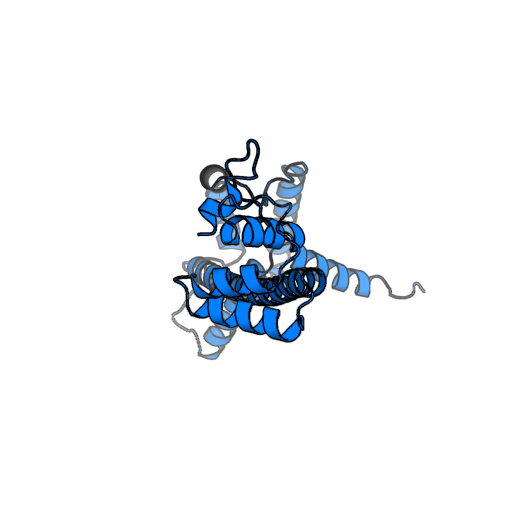771 -7.960 16.986 1.00 92.81 88 SER A CA 1
ATOM 719 C C . SER A 1 88 ? -7.623 -7.767 15.728 1.00 92.81 88 SER A C 1
ATO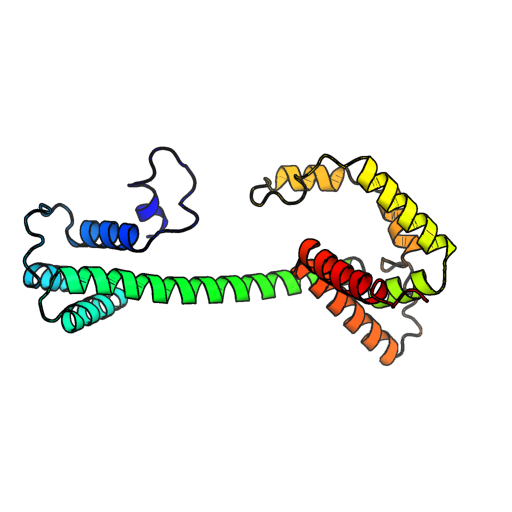M 721 O O . SER A 1 88 ? -7.356 -8.366 14.681 1.00 92.81 88 SER A O 1
ATOM 723 N N . VAL A 1 89 ? -8.701 -6.985 15.816 1.00 91.31 89 VAL A N 1
ATOM 724 C CA . VAL A 1 89 ? -9.547 -6.636 14.666 1.00 91.31 89 VAL A CA 1
ATOM 725 C C . VAL A 1 89 ? -8.818 -5.663 13.741 1.00 91.31 89 VAL A C 1
ATOM 727 O O . VAL A 1 89 ? -8.828 -5.867 12.525 1.00 91.31 89 VAL A O 1
ATOM 730 N N . MET A 1 90 ? -8.149 -4.652 14.293 1.00 89.88 90 MET A N 1
ATOM 731 C CA . MET A 1 90 ? -7.439 -3.636 13.525 1.00 89.88 90 MET A CA 1
ATOM 732 C C . MET A 1 90 ? -6.238 -4.218 12.773 1.00 89.88 90 MET A C 1
ATOM 734 O O . MET A 1 90 ? -6.029 -3.868 11.609 1.00 89.88 90 MET A O 1
ATOM 738 N N . ASP A 1 91 ? -5.509 -5.167 13.362 1.00 89.50 91 A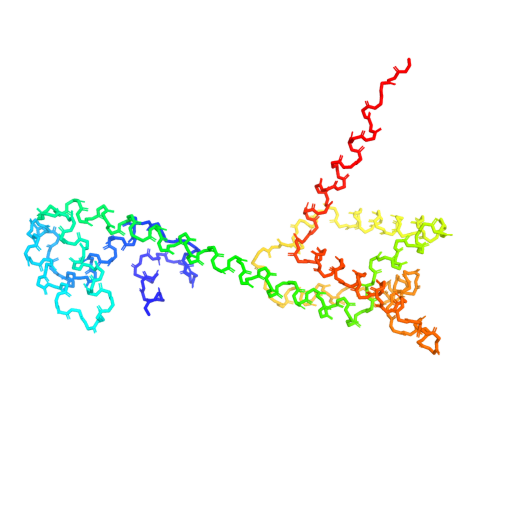SP A N 1
ATOM 739 C CA . ASP A 1 91 ? -4.420 -5.891 12.697 1.00 89.50 91 ASP A CA 1
ATOM 740 C C . ASP A 1 91 ? -4.925 -6.676 11.482 1.00 89.50 91 ASP A C 1
ATOM 742 O O . ASP A 1 91 ? -4.367 -6.593 10.381 1.00 89.50 91 ASP A O 1
ATOM 746 N N . ARG A 1 92 ? -6.046 -7.389 11.646 1.00 89.62 92 ARG A N 1
ATOM 747 C CA . ARG A 1 92 ? -6.687 -8.148 10.563 1.00 89.62 92 ARG A CA 1
ATOM 748 C C . ARG A 1 92 ? -7.232 -7.231 9.469 1.00 89.62 92 ARG A C 1
ATOM 750 O O . ARG A 1 92 ? -6.999 -7.491 8.286 1.00 89.62 92 ARG A O 1
ATOM 757 N N . ALA A 1 93 ? -7.915 -6.151 9.845 1.00 88.31 93 ALA A N 1
ATOM 758 C CA . ALA A 1 93 ? -8.456 -5.166 8.911 1.00 88.31 93 ALA A CA 1
ATOM 759 C C . ALA A 1 93 ? -7.336 -4.475 8.118 1.00 88.31 93 ALA A C 1
ATOM 761 O O . ALA A 1 93 ? -7.405 -4.388 6.889 1.00 88.31 93 ALA A O 1
ATOM 762 N N . SER A 1 94 ? -6.264 -4.072 8.804 1.00 85.50 94 SER A N 1
ATOM 763 C CA . SER A 1 94 ? -5.072 -3.477 8.195 1.00 85.50 94 SER A CA 1
ATOM 764 C C . SER A 1 94 ? -4.396 -4.440 7.226 1.00 85.50 94 SER A C 1
ATOM 766 O O . SER A 1 94 ? -4.037 -4.049 6.115 1.00 85.50 94 SER A O 1
ATOM 768 N N . GLY A 1 95 ? -4.242 -5.710 7.610 1.00 84.44 95 GLY A N 1
ATOM 769 C CA . GLY A 1 95 ? -3.673 -6.744 6.747 1.00 84.44 95 GLY A CA 1
ATOM 770 C C . GLY A 1 95 ? -4.506 -6.976 5.484 1.00 84.44 95 GLY A C 1
ATOM 771 O O . GLY A 1 95 ? -3.963 -6.991 4.376 1.00 84.44 95 GLY A O 1
ATOM 772 N N . TRP A 1 96 ? -5.830 -7.094 5.628 1.00 89.06 96 TRP A N 1
ATOM 773 C CA . TRP A 1 96 ? -6.743 -7.240 4.494 1.00 89.06 96 TRP A CA 1
ATOM 774 C C . TRP A 1 96 ? -6.681 -6.034 3.553 1.00 89.06 96 TRP A C 1
ATOM 776 O O . TRP A 1 96 ? -6.570 -6.224 2.339 1.00 89.06 96 TRP A O 1
ATOM 786 N N . TYR A 1 97 ? -6.687 -4.814 4.101 1.00 84.88 97 TYR A N 1
ATOM 787 C CA . TYR A 1 97 ? -6.586 -3.584 3.319 1.00 84.88 97 TYR A CA 1
ATOM 788 C C . TYR A 1 97 ? -5.265 -3.525 2.553 1.00 84.88 97 TYR A C 1
ATOM 790 O O . TYR A 1 97 ? -5.282 -3.395 1.333 1.00 84.88 97 TYR A O 1
ATOM 798 N N . LYS A 1 98 ? -4.126 -3.736 3.228 1.00 84.19 98 LYS A N 1
ATOM 799 C CA . LYS A 1 98 ? -2.799 -3.777 2.587 1.00 84.19 98 LYS A CA 1
ATOM 800 C C . LYS A 1 98 ? -2.759 -4.783 1.434 1.00 84.19 98 LYS A C 1
ATOM 802 O O . LYS A 1 98 ? -2.291 -4.450 0.347 1.00 84.19 98 LYS A O 1
ATOM 807 N N . ARG A 1 99 ? -3.294 -5.994 1.635 1.00 86.38 99 ARG A N 1
ATOM 808 C CA . ARG A 1 99 ? -3.341 -7.029 0.589 1.00 86.38 99 ARG A CA 1
ATOM 809 C C . ARG A 1 99 ? -4.243 -6.625 -0.576 1.00 86.38 99 ARG A C 1
ATOM 811 O O . ARG A 1 99 ? -3.857 -6.803 -1.728 1.00 86.38 99 ARG A O 1
ATOM 818 N N . LYS A 1 100 ? -5.426 -6.077 -0.293 1.00 87.00 100 LYS A N 1
ATOM 819 C CA . LYS A 1 100 ? -6.370 -5.625 -1.321 1.00 87.00 100 LYS A CA 1
ATOM 820 C C . LYS A 1 100 ? -5.785 -4.478 -2.143 1.00 87.00 100 LYS A C 1
ATOM 822 O O . LYS A 1 100 ? -5.815 -4.546 -3.367 1.00 87.00 100 LYS A O 1
ATOM 827 N N . THR A 1 101 ? -5.202 -3.480 -1.487 1.00 86.12 101 THR A N 1
ATOM 828 C CA . THR A 1 101 ? -4.541 -2.349 -2.143 1.00 86.12 101 THR A CA 1
ATOM 829 C C . THR A 1 101 ? -3.382 -2.819 -3.012 1.00 86.12 101 THR A C 1
ATOM 831 O O . THR A 1 101 ? -3.290 -2.395 -4.157 1.00 86.12 101 THR A O 1
ATOM 834 N N . GLN A 1 102 ? -2.559 -3.764 -2.543 1.00 85.00 102 GLN A N 1
ATOM 835 C CA . GLN A 1 102 ? -1.489 -4.335 -3.365 1.00 85.00 102 GLN A CA 1
ATOM 836 C C . GLN A 1 102 ? -2.028 -4.992 -4.645 1.00 85.00 102 GLN A C 1
ATOM 838 O O . GLN A 1 102 ? -1.454 -4.795 -5.711 1.00 85.00 102 GLN A O 1
ATOM 843 N N . VAL A 1 103 ? -3.126 -5.752 -4.561 1.00 88.88 103 VAL A N 1
ATOM 844 C CA . VAL A 1 103 ? -3.745 -6.378 -5.743 1.00 88.88 103 VAL A CA 1
ATOM 845 C C . VAL A 1 103 ? -4.286 -5.317 -6.702 1.00 88.88 103 VAL A C 1
ATOM 847 O O . VAL A 1 103 ? -4.047 -5.415 -7.901 1.00 88.88 103 VAL A O 1
ATOM 850 N N . ILE A 1 104 ? -4.955 -4.279 -6.190 1.00 88.56 104 ILE A N 1
ATOM 851 C CA . ILE A 1 104 ? -5.441 -3.158 -7.009 1.00 88.56 104 ILE A CA 1
ATOM 852 C C . ILE A 1 104 ? -4.266 -2.464 -7.718 1.00 88.56 104 ILE A C 1
ATOM 854 O O . ILE A 1 104 ? -4.334 -2.253 -8.925 1.00 88.56 104 ILE A O 1
ATOM 858 N N . LEU A 1 105 ? -3.168 -2.180 -7.009 1.00 87.38 105 LEU A N 1
ATOM 859 C CA . LEU A 1 105 ? -1.963 -1.560 -7.575 1.00 87.38 105 LEU A CA 1
ATOM 860 C C . LEU A 1 105 ? -1.318 -2.412 -8.673 1.00 87.38 105 LEU A C 1
ATOM 862 O O . LEU A 1 105 ? -0.887 -1.864 -9.682 1.00 87.38 105 LEU A O 1
ATOM 866 N N . ILE A 1 106 ? -1.275 -3.738 -8.508 1.00 88.56 106 ILE A N 1
ATOM 867 C CA . ILE A 1 106 ? -0.753 -4.649 -9.539 1.00 88.56 106 ILE A CA 1
ATOM 868 C C . ILE A 1 106 ? -1.613 -4.577 -10.804 1.00 88.56 106 ILE A C 1
ATOM 870 O O . ILE A 1 106 ? -1.067 -4.451 -11.895 1.00 88.56 106 ILE A O 1
ATOM 874 N N . TRP A 1 107 ? -2.942 -4.615 -10.677 1.00 92.31 107 TRP A N 1
ATOM 875 C CA . TRP A 1 107 ? -3.829 -4.533 -11.842 1.00 92.31 107 TRP A CA 1
ATOM 876 C C . TRP A 1 107 ? -3.801 -3.161 -12.513 1.00 92.31 107 TRP A C 1
ATOM 878 O O . TRP A 1 107 ? -3.815 -3.095 -13.739 1.00 92.31 107 TRP A O 1
ATOM 888 N N . MET A 1 108 ? -3.704 -2.076 -11.739 1.00 89.88 108 MET A N 1
ATOM 889 C CA . MET A 1 108 ? -3.501 -0.736 -12.299 1.00 89.88 108 MET A CA 1
ATOM 890 C C . MET A 1 108 ? -2.163 -0.646 -13.040 1.00 89.88 108 MET A C 1
ATOM 892 O O . MET A 1 108 ? -2.134 -0.200 -14.183 1.00 89.88 108 MET A O 1
ATOM 896 N N . GLY A 1 109 ? -1.076 -1.141 -12.438 1.00 88.44 109 GLY A N 1
ATOM 897 C CA . GLY A 1 109 ? 0.238 -1.205 -13.076 1.00 88.44 109 GLY A CA 1
ATOM 898 C C . GLY A 1 109 ? 0.234 -2.046 -14.353 1.00 88.44 109 GLY A C 1
ATOM 899 O O . GLY A 1 109 ? 0.836 -1.647 -15.343 1.00 88.44 109 GLY A O 1
ATOM 900 N N . LEU A 1 110 ? -0.493 -3.167 -14.368 1.00 93.12 110 LEU A N 1
ATOM 901 C CA . LEU A 1 110 ? -0.647 -4.001 -15.560 1.00 93.12 110 LEU A CA 1
ATOM 902 C C . LEU A 1 110 ? -1.444 -3.287 -16.651 1.00 93.12 110 LEU A C 1
ATOM 904 O O . LEU A 1 110 ? -1.042 -3.319 -17.809 1.00 93.12 110 LEU A O 1
ATOM 908 N N . GLY A 1 111 ? -2.534 -2.608 -16.287 1.00 92.19 111 GLY A N 1
ATOM 909 C CA . GLY A 1 111 ? -3.309 -1.793 -17.220 1.00 92.19 111 GLY A CA 1
ATOM 910 C C . GLY A 1 111 ? -2.452 -0.712 -17.876 1.00 92.19 111 GLY A C 1
ATOM 911 O O . GLY A 1 111 ? -2.471 -0.581 -19.096 1.00 92.19 111 GLY A O 1
ATOM 912 N N . ILE A 1 112 ? -1.640 -0.003 -17.084 1.00 87.94 112 ILE A N 1
ATOM 913 C CA . ILE A 1 112 ? -0.683 0.997 -17.581 1.00 87.94 112 ILE A CA 1
ATOM 914 C C . ILE A 1 112 ? 0.366 0.336 -18.489 1.00 87.94 112 ILE A C 1
ATOM 916 O O . ILE A 1 112 ? 0.598 0.813 -19.596 1.00 87.94 112 ILE A O 1
ATOM 920 N N . ALA A 1 113 ? 0.967 -0.780 -18.066 1.00 90.06 113 ALA A N 1
ATOM 921 C CA . ALA A 1 113 ? 1.996 -1.473 -18.840 1.00 90.06 113 ALA A CA 1
ATOM 922 C C . ALA A 1 113 ? 1.487 -1.934 -20.214 1.00 90.06 113 ALA A C 1
ATOM 924 O O . ALA A 1 113 ? 2.167 -1.737 -21.217 1.00 90.06 113 ALA A O 1
ATOM 925 N N . VAL A 1 114 ? 0.275 -2.493 -20.276 1.00 89.94 114 VAL A N 1
ATOM 926 C CA . VAL A 1 114 ? -0.360 -2.897 -21.537 1.00 89.94 114 VAL A CA 1
ATOM 927 C C . VAL A 1 114 ? -0.711 -1.670 -22.378 1.00 89.94 114 VAL A C 1
ATOM 929 O O . VAL A 1 114 ? -0.393 -1.635 -23.562 1.00 89.94 114 VAL A O 1
ATOM 932 N N . LEU A 1 115 ? -1.317 -0.639 -21.779 1.00 87.88 115 LEU A N 1
ATOM 933 C CA . LEU A 1 115 ? -1.737 0.566 -22.498 1.00 87.88 115 LEU A CA 1
ATOM 934 C C . LEU A 1 115 ? -0.561 1.255 -23.202 1.00 87.88 115 LEU A C 1
ATOM 936 O O . LEU A 1 115 ? -0.671 1.583 -24.380 1.00 87.88 115 LEU A O 1
ATOM 940 N N . PHE A 1 116 ? 0.579 1.389 -22.523 1.00 84.50 116 PHE A N 1
ATOM 941 C CA . PHE A 1 116 ? 1.795 1.988 -23.085 1.00 84.50 116 PHE A CA 1
ATOM 942 C C . PHE A 1 116 ? 2.712 0.990 -23.808 1.00 84.50 116 PHE A C 1
ATOM 944 O O . PHE A 1 116 ? 3.778 1.376 -24.285 1.00 84.50 116 PHE A O 1
ATOM 951 N N . ASN A 1 117 ? 2.337 -0.292 -23.877 1.00 88.88 117 ASN A N 1
ATOM 952 C CA . ASN A 1 117 ? 3.209 -1.375 -24.337 1.00 88.88 117 ASN A CA 1
ATOM 953 C C . ASN A 1 117 ? 4.596 -1.359 -23.648 1.00 88.88 117 ASN A C 1
ATOM 955 O O . ASN A 1 117 ? 5.623 -1.654 -24.259 1.00 88.88 117 ASN A O 1
ATOM 959 N N . ALA A 1 118 ? 4.630 -0.992 -22.366 1.00 88.19 118 ALA A N 1
ATOM 960 C CA . ALA A 1 118 ? 5.846 -0.871 -21.576 1.00 88.19 118 ALA A CA 1
ATOM 961 C C . ALA A 1 118 ? 6.303 -2.258 -21.105 1.00 88.19 118 ALA A C 1
ATOM 963 O O . ALA A 1 118 ? 5.850 -2.789 -20.087 1.00 88.19 118 ALA A O 1
ATOM 964 N N . ASP A 1 119 ? 7.195 -2.865 -21.878 1.00 89.12 119 ASP A N 1
ATOM 965 C CA . ASP A 1 119 ? 7.749 -4.194 -21.641 1.00 89.12 119 ASP A CA 1
ATOM 966 C C . ASP A 1 119 ? 9.182 -4.083 -21.108 1.00 89.12 119 ASP A C 1
ATOM 968 O O . ASP A 1 119 ? 10.101 -3.696 -21.829 1.00 89.12 119 ASP A O 1
ATOM 972 N N . THR A 1 120 ? 9.374 -4.448 -19.838 1.00 88.50 120 THR A N 1
ATOM 973 C CA . THR A 1 120 ? 10.688 -4.365 -19.185 1.00 88.50 120 THR A CA 1
ATOM 974 C C . THR A 1 120 ? 11.735 -5.270 -19.849 1.00 88.50 120 THR A C 1
ATOM 976 O O . THR A 1 120 ? 12.906 -4.898 -19.901 1.00 88.50 120 THR A O 1
ATOM 979 N N . LEU A 1 121 ? 11.349 -6.441 -20.369 1.00 88.94 121 LEU A N 1
ATOM 980 C CA . LEU A 1 121 ? 12.290 -7.365 -21.013 1.00 88.94 121 LEU A CA 1
ATOM 981 C C . LEU A 1 121 ? 12.738 -6.839 -22.375 1.00 88.94 121 LEU A C 1
ATOM 983 O O . LEU A 1 121 ? 13.925 -6.901 -22.685 1.00 88.94 121 LEU A O 1
ATOM 987 N N . ALA A 1 122 ? 11.811 -6.281 -23.153 1.00 86.50 122 ALA A N 1
ATOM 988 C CA . ALA A 1 122 ? 12.135 -5.656 -24.433 1.00 86.50 122 ALA A CA 1
ATOM 989 C C . ALA A 1 122 ? 13.031 -4.421 -24.248 1.00 86.50 122 ALA A C 1
ATOM 991 O O . ALA A 1 122 ? 14.010 -4.253 -24.974 1.00 86.50 122 ALA A O 1
ATOM 992 N N . ILE A 1 123 ? 12.738 -3.593 -23.238 1.00 87.62 123 ILE A N 1
ATOM 993 C CA . ILE A 1 123 ? 13.580 -2.447 -22.872 1.00 87.62 123 ILE A CA 1
ATOM 994 C C . ILE A 1 123 ? 14.986 -2.920 -22.494 1.00 87.62 123 ILE A C 1
ATOM 996 O O . ILE A 1 123 ? 15.972 -2.356 -22.964 1.00 87.62 123 ILE A O 1
ATOM 1000 N N . PHE A 1 124 ? 15.089 -3.965 -21.670 1.00 88.88 124 PHE A N 1
ATOM 1001 C CA . PHE A 1 124 ? 16.374 -4.518 -21.255 1.00 88.88 124 PHE A CA 1
ATOM 1002 C C . PHE A 1 124 ? 17.196 -5.027 -22.445 1.00 88.88 124 PHE A C 1
ATOM 1004 O O . PHE A 1 124 ? 18.361 -4.657 -22.574 1.00 88.88 124 PHE A O 1
ATOM 1011 N N . ASP A 1 125 ? 16.592 -5.823 -23.330 1.00 87.38 125 ASP A N 1
ATOM 1012 C CA . ASP A 1 125 ? 17.269 -6.350 -24.519 1.00 87.38 125 ASP A CA 1
ATOM 1013 C C . ASP A 1 125 ? 17.756 -5.219 -25.440 1.00 87.38 125 ASP A C 1
ATOM 1015 O O . ASP A 1 125 ? 18.901 -5.219 -25.892 1.00 87.38 125 ASP A O 1
ATOM 1019 N N . ARG A 1 126 ? 16.932 -4.184 -25.642 1.00 85.00 126 ARG A N 1
ATOM 1020 C CA . ARG A 1 126 ? 17.293 -3.027 -26.469 1.00 85.00 126 ARG A CA 1
ATOM 1021 C C . ARG A 1 126 ? 18.445 -2.223 -25.873 1.00 85.00 126 ARG A C 1
ATOM 1023 O O . ARG A 1 126 ? 19.387 -1.903 -26.587 1.00 85.00 126 ARG A O 1
ATOM 1030 N N . LEU A 1 127 ? 18.407 -1.944 -24.570 1.00 87.00 127 LEU A N 1
ATOM 1031 C CA . LEU A 1 127 ? 19.481 -1.220 -23.881 1.00 87.00 127 LEU A CA 1
ATOM 1032 C C . LEU A 1 127 ? 20.789 -2.016 -23.833 1.00 87.00 127 LEU A C 1
ATOM 1034 O O . LEU A 1 127 ? 21.867 -1.431 -23.886 1.00 87.00 127 LEU A O 1
ATOM 1038 N N . GLN A 1 128 ? 20.708 -3.342 -23.726 1.00 89.19 128 GLN A N 1
ATOM 1039 C CA . GLN A 1 128 ? 21.889 -4.197 -23.742 1.00 89.19 128 GLN A CA 1
ATOM 1040 C C . GLN A 1 128 ? 22.544 -4.239 -25.131 1.00 89.19 128 GLN A C 1
ATOM 1042 O O . GLN A 1 128 ? 23.772 -4.273 -25.223 1.00 89.19 128 GLN A O 1
ATOM 1047 N N . ASN A 1 129 ? 21.740 -4.256 -26.195 1.00 89.88 129 ASN A N 1
ATOM 1048 C CA . ASN A 1 129 ? 22.220 -4.422 -27.566 1.00 89.88 129 ASN A CA 1
ATOM 1049 C C . ASN A 1 129 ? 22.525 -3.089 -28.284 1.00 89.88 129 ASN A C 1
ATOM 1051 O O . ASN A 1 129 ? 23.184 -3.111 -29.322 1.00 89.88 129 ASN A O 1
ATOM 1055 N N . ASP A 1 130 ? 22.099 -1.946 -27.734 1.00 89.62 130 ASP A N 1
ATOM 1056 C CA . ASP A 1 130 ? 22.370 -0.599 -28.256 1.00 89.62 130 ASP A CA 1
ATOM 1057 C C . ASP A 1 130 ? 23.001 0.315 -27.174 1.00 89.62 130 ASP A C 1
ATOM 1059 O O . ASP A 1 130 ? 22.291 1.011 -26.433 1.00 89.62 130 ASP A O 1
ATOM 1063 N N . PRO A 1 131 ? 24.348 0.332 -27.074 1.00 87.94 131 PRO A N 1
ATOM 1064 C CA . PRO A 1 131 ? 25.070 1.147 -26.097 1.00 87.94 131 PRO A CA 1
ATOM 1065 C C . PRO A 1 131 ? 24.863 2.656 -26.271 1.00 87.94 131 PRO A C 1
ATOM 1067 O O . PRO A 1 131 ? 24.910 3.391 -25.283 1.00 87.94 131 PRO A O 1
ATOM 1070 N N . ASP A 1 132 ? 24.622 3.123 -27.500 1.00 88.81 132 ASP A N 1
ATOM 1071 C CA . ASP A 1 132 ? 24.434 4.546 -27.790 1.00 88.81 132 ASP A CA 1
ATOM 1072 C C . ASP A 1 132 ? 23.085 5.028 -27.246 1.00 88.81 132 ASP A C 1
ATOM 1074 O O . ASP A 1 132 ? 23.007 6.077 -26.599 1.00 88.81 132 ASP A O 1
ATOM 1078 N N . THR A 1 133 ? 22.024 4.236 -27.441 1.00 84.00 133 THR A N 1
ATOM 1079 C CA . THR A 1 133 ? 20.705 4.508 -26.850 1.00 84.00 133 THR A CA 1
ATOM 1080 C C . THR A 1 133 ? 20.766 4.472 -25.321 1.00 84.00 133 THR A C 1
ATOM 1082 O O . THR A 1 133 ? 20.218 5.360 -24.663 1.00 84.00 133 THR A O 1
ATOM 1085 N N . ALA A 1 134 ? 21.481 3.505 -24.738 1.00 86.06 134 ALA A N 1
ATOM 1086 C CA . ALA A 1 134 ? 21.675 3.437 -23.291 1.00 86.06 134 ALA A CA 1
ATOM 1087 C C . ALA A 1 134 ? 22.405 4.670 -22.727 1.00 86.06 134 ALA A C 1
ATOM 1089 O O . ALA A 1 134 ? 21.971 5.221 -21.711 1.00 86.06 134 ALA A O 1
ATOM 1090 N N . ALA A 1 135 ? 23.466 5.140 -23.391 1.00 87.56 135 ALA A N 1
ATOM 1091 C CA . ALA A 1 135 ? 24.204 6.332 -22.973 1.00 87.56 135 ALA A CA 1
ATOM 1092 C C . ALA A 1 135 ? 23.339 7.604 -23.030 1.00 87.56 135 ALA A C 1
ATOM 1094 O O . ALA A 1 135 ? 23.353 8.399 -22.092 1.00 87.56 135 ALA A O 1
ATOM 1095 N N . GLN A 1 136 ? 22.536 7.769 -24.086 1.00 84.62 136 GLN A N 1
ATOM 1096 C CA . GLN A 1 136 ? 21.628 8.914 -24.222 1.00 84.62 136 GLN A CA 1
ATOM 1097 C C . GLN A 1 136 ? 20.552 8.936 -23.132 1.00 84.62 136 GLN A C 1
ATOM 1099 O O . GLN A 1 136 ? 20.277 9.988 -22.563 1.00 84.62 136 GLN A O 1
ATOM 1104 N N . ILE A 1 137 ? 19.959 7.784 -22.809 1.00 83.31 137 ILE A N 1
ATOM 1105 C CA . ILE A 1 137 ? 18.937 7.692 -21.757 1.00 83.31 137 ILE A CA 1
ATOM 1106 C C . ILE A 1 137 ? 19.543 7.968 -20.378 1.00 83.31 137 ILE A C 1
ATOM 1108 O O . ILE A 1 137 ? 18.921 8.653 -19.568 1.00 83.31 137 ILE A O 1
ATOM 1112 N N . ALA A 1 138 ? 20.760 7.482 -20.116 1.00 87.06 138 ALA A N 1
ATOM 1113 C CA . ALA A 1 138 ? 21.472 7.785 -18.877 1.00 87.06 138 ALA A CA 1
ATOM 1114 C C . ALA A 1 138 ? 21.729 9.293 -18.729 1.00 87.06 138 ALA A C 1
ATOM 1116 O O . ALA A 1 138 ? 21.465 9.847 -17.665 1.00 87.06 138 ALA A O 1
ATOM 1117 N N . GLN A 1 139 ? 22.157 9.957 -19.806 1.00 85.50 139 GLN A N 1
ATOM 1118 C CA . GLN A 1 139 ? 22.355 11.405 -19.821 1.00 85.50 139 GLN A CA 1
ATOM 1119 C C . GLN A 1 139 ? 21.044 12.166 -19.572 1.00 85.50 139 GLN A C 1
ATOM 1121 O O . GLN A 1 139 ? 21.008 13.068 -18.745 1.00 85.50 139 GLN A O 1
ATOM 1126 N N . MET A 1 140 ? 19.942 11.761 -20.211 1.00 81.06 140 MET A N 1
ATOM 1127 C CA . MET A 1 140 ? 18.626 12.373 -19.978 1.00 81.06 140 MET A CA 1
ATOM 1128 C C . MET A 1 140 ? 18.146 12.211 -18.532 1.00 81.06 140 MET A C 1
ATOM 1130 O O . MET A 1 140 ? 17.555 13.131 -17.970 1.00 81.06 140 MET A O 1
ATOM 1134 N N . ALA A 1 141 ? 18.390 11.048 -17.924 1.00 79.88 141 ALA A N 1
ATOM 1135 C CA . ALA A 1 141 ? 18.060 10.812 -16.524 1.00 79.88 141 ALA A CA 1
ATOM 1136 C C . ALA A 1 141 ? 18.915 11.680 -15.586 1.00 79.88 141 ALA A C 1
ATOM 1138 O O . ALA A 1 141 ? 18.396 12.202 -14.602 1.00 79.88 141 ALA A O 1
ATOM 1139 N N . GLU A 1 142 ? 20.201 11.861 -15.897 1.00 82.00 142 GLU A N 1
ATOM 1140 C CA . GLU A 1 142 ? 21.100 12.742 -15.150 1.00 82.00 142 GLU A CA 1
ATOM 1141 C C . GLU A 1 142 ? 20.654 14.209 -15.245 1.00 82.00 142 GLU A C 1
ATOM 1143 O O . GLU A 1 142 ? 20.495 14.861 -14.212 1.00 82.00 142 GLU A O 1
ATOM 1148 N N . ASP A 1 143 ? 20.333 14.690 -16.448 1.00 83.19 143 ASP A N 1
ATOM 1149 C CA . ASP A 1 143 ? 19.794 16.035 -16.671 1.00 83.19 143 ASP A CA 1
ATOM 1150 C C . ASP A 1 143 ? 18.468 16.241 -15.919 1.00 83.19 143 ASP A C 1
ATOM 1152 O O . ASP A 1 143 ? 18.238 17.290 -15.308 1.00 83.19 143 ASP A O 1
ATOM 1156 N N . TYR A 1 144 ? 17.590 15.231 -15.910 1.00 76.38 144 TYR A N 1
ATOM 1157 C CA . TYR A 1 144 ? 16.328 15.277 -15.171 1.00 76.38 144 TYR A CA 1
ATOM 1158 C C . TYR A 1 144 ? 16.558 15.390 -13.658 1.00 76.38 144 TYR A C 1
ATOM 1160 O O . TYR A 1 144 ? 15.951 16.238 -13.006 1.00 76.38 144 TYR A O 1
ATOM 1168 N N . VAL A 1 145 ? 17.467 14.589 -13.095 1.00 77.88 145 VAL A N 1
ATOM 1169 C CA . VAL A 1 145 ? 17.797 14.647 -11.662 1.00 77.88 145 VAL A CA 1
ATOM 1170 C C . VAL A 1 145 ? 18.427 15.989 -11.295 1.00 77.88 145 VAL A C 1
ATOM 1172 O O . VAL A 1 145 ? 18.016 16.585 -10.307 1.00 77.88 145 VAL A O 1
ATOM 1175 N N . GLN A 1 146 ? 19.361 16.506 -12.097 1.00 80.12 146 GLN A N 1
ATOM 1176 C CA . GLN A 1 146 ? 20.002 17.802 -11.839 1.00 80.12 146 GLN A CA 1
ATOM 1177 C C . GLN A 1 146 ? 19.009 18.971 -11.902 1.00 80.12 146 GLN A C 1
ATOM 1179 O O . GLN A 1 146 ? 19.122 19.936 -11.148 1.00 80.12 146 GLN A O 1
ATOM 1184 N N . THR A 1 147 ? 18.007 18.887 -12.778 1.00 74.75 147 THR A N 1
ATOM 1185 C CA . THR A 1 147 ? 16.966 19.919 -12.904 1.00 74.75 147 THR A CA 1
ATOM 1186 C C . THR A 1 147 ? 15.881 19.827 -11.826 1.00 74.75 147 THR A C 1
ATOM 1188 O O . THR A 1 147 ? 15.219 20.830 -11.561 1.00 74.75 147 THR A O 1
ATOM 1191 N N . HIS A 1 148 ? 15.733 18.673 -11.163 1.00 68.56 148 HIS A N 1
ATOM 1192 C CA . HIS A 1 148 ? 14.675 18.398 -10.178 1.00 68.56 148 HIS A CA 1
ATOM 1193 C C . HIS A 1 148 ? 15.217 17.977 -8.791 1.00 68.56 148 HIS A C 1
ATOM 1195 O O . HIS A 1 148 ? 14.474 17.452 -7.965 1.00 68.56 148 HIS A O 1
ATOM 1201 N N . GLU A 1 149 ? 16.497 18.238 -8.495 1.00 58.06 149 GLU A N 1
ATOM 1202 C CA . GLU A 1 149 ? 17.232 17.736 -7.313 1.00 58.06 149 GLU A CA 1
ATOM 1203 C C . GLU A 1 149 ? 16.624 18.161 -5.956 1.00 58.06 149 GLU A C 1
ATOM 1205 O O . GLU A 1 149 ? 16.828 17.502 -4.938 1.00 58.06 149 GLU A O 1
ATOM 1210 N N . ASN A 1 150 ? 15.820 19.231 -5.937 1.00 53.09 150 ASN A N 1
ATOM 1211 C CA . ASN A 1 150 ? 15.137 19.738 -4.739 1.00 53.09 150 ASN A CA 1
ATOM 1212 C C . ASN A 1 150 ? 13.651 19.357 -4.649 1.00 53.09 150 ASN A C 1
ATOM 1214 O O . ASN A 1 150 ? 12.986 19.732 -3.679 1.00 53.09 150 ASN A O 1
ATOM 1218 N N . ASP A 1 151 ? 13.113 18.613 -5.617 1.00 52.44 151 ASP A N 1
ATOM 1219 C CA . ASP A 1 151 ? 11.692 18.287 -5.652 1.00 52.44 151 ASP A CA 1
ATOM 1220 C C . ASP A 1 151 ? 11.402 16.951 -4.958 1.00 52.44 151 ASP A C 1
ATOM 1222 O O . ASP A 1 151 ? 11.056 15.931 -5.550 1.00 52.44 151 ASP A O 1
ATOM 1226 N N . SER A 1 152 ? 11.541 16.945 -3.631 1.00 50.88 152 SER A N 1
ATOM 1227 C CA . SER A 1 152 ? 11.160 15.800 -2.788 1.00 50.88 152 SER A CA 1
ATOM 1228 C C . SER A 1 152 ? 9.641 15.539 -2.777 1.00 50.88 152 SER A C 1
ATOM 1230 O O . SER A 1 152 ? 9.155 14.776 -1.941 1.00 50.88 152 SER A O 1
ATOM 1232 N N . THR A 1 153 ? 8.863 16.211 -3.636 1.00 50.22 153 THR A N 1
ATOM 1233 C CA . THR A 1 153 ? 7.403 16.261 -3.550 1.00 50.22 153 THR A CA 1
ATOM 1234 C C . THR A 1 153 ? 6.667 15.304 -4.482 1.00 50.22 153 THR A C 1
ATOM 1236 O O . THR A 1 153 ? 5.485 15.074 -4.243 1.00 50.22 153 THR A O 1
ATOM 1239 N N . LEU A 1 154 ? 7.356 14.637 -5.417 1.00 49.50 154 LEU A N 1
ATOM 1240 C CA . LEU A 1 154 ? 6.742 13.752 -6.425 1.00 49.50 154 LEU A CA 1
ATOM 1241 C C . LEU A 1 154 ? 5.967 12.549 -5.848 1.00 49.50 154 LEU A C 1
ATOM 1243 O O . LEU A 1 154 ? 5.189 11.909 -6.550 1.00 49.50 154 LEU A O 1
ATOM 1247 N N . VAL A 1 155 ? 6.134 12.245 -4.555 1.00 50.09 155 VAL A N 1
ATOM 1248 C CA . VAL A 1 155 ? 5.269 11.308 -3.818 1.00 50.09 155 VAL A CA 1
ATOM 1249 C C . VAL A 1 155 ? 4.901 11.898 -2.452 1.00 50.09 155 VAL A C 1
ATOM 1251 O O . VAL A 1 155 ? 5.241 11.358 -1.399 1.00 50.09 155 VAL A O 1
ATOM 1254 N N . LYS A 1 156 ? 4.197 13.033 -2.432 1.00 51.41 156 LYS A N 1
ATOM 1255 C CA . LYS A 1 156 ? 3.413 13.404 -1.246 1.00 51.41 156 LYS A CA 1
ATOM 1256 C C . LYS A 1 156 ? 2.218 12.455 -1.150 1.00 51.41 156 LYS A C 1
ATOM 1258 O O . LYS A 1 156 ? 1.402 12.396 -2.063 1.00 51.41 156 LYS A O 1
ATOM 1263 N N . ASN A 1 157 ? 2.087 11.743 -0.028 1.00 51.03 157 ASN A N 1
ATOM 1264 C CA . ASN A 1 157 ? 0.903 10.913 0.261 1.00 51.03 157 ASN A CA 1
ATOM 1265 C C . ASN A 1 157 ? -0.414 11.720 0.246 1.00 51.03 157 ASN A C 1
ATOM 1267 O O . ASN A 1 157 ? -1.479 11.125 0.111 1.00 51.03 157 ASN A O 1
ATOM 1271 N N . ASP A 1 158 ? -0.320 13.051 0.333 1.00 54.22 158 ASP A N 1
ATOM 1272 C CA . ASP A 1 158 ? -1.437 13.997 0.378 1.00 54.22 158 ASP A CA 1
ATOM 1273 C C . ASP A 1 158 ? -1.478 14.933 -0.846 1.00 54.22 158 ASP A C 1
ATOM 1275 O O . ASP A 1 158 ? -2.001 16.041 -0.756 1.00 54.22 158 ASP A O 1
ATOM 1279 N N . MET A 1 159 ? -0.873 14.550 -1.978 1.00 56.47 159 MET A N 1
ATOM 1280 C CA . MET A 1 159 ? -0.926 15.377 -3.188 1.00 56.47 159 MET A CA 1
ATOM 1281 C C . MET A 1 159 ? -2.381 15.485 -3.669 1.00 56.47 159 MET A C 1
ATOM 1283 O O . MET A 1 159 ? -3.038 14.467 -3.912 1.00 56.47 159 MET A O 1
ATOM 1287 N N . GLU A 1 160 ? -2.908 16.707 -3.790 1.00 63.28 160 GLU A N 1
ATOM 1288 C CA . GLU A 1 160 ? -4.237 16.901 -4.364 1.00 63.28 160 GLU A CA 1
ATOM 1289 C C . GLU A 1 160 ? -4.226 16.398 -5.811 1.00 63.28 160 GLU A C 1
ATOM 1291 O O . GLU A 1 160 ? -3.340 16.727 -6.598 1.00 63.28 160 GLU A O 1
ATOM 1296 N N . TYR A 1 161 ? -5.235 15.601 -6.177 1.00 61.25 161 TYR A N 1
ATOM 1297 C CA . TYR A 1 161 ? -5.374 14.987 -7.506 1.00 61.25 161 TYR A CA 1
ATOM 1298 C C . TYR A 1 161 ? -5.167 15.986 -8.660 1.00 61.25 161 TYR A C 1
ATOM 1300 O O . TYR A 1 161 ? -4.677 15.615 -9.721 1.00 61.25 161 TYR A O 1
ATOM 1308 N N . GLN A 1 162 ? -5.518 17.257 -8.448 1.00 56.31 162 GLN A N 1
ATOM 1309 C CA . GLN A 1 162 ? -5.373 18.318 -9.444 1.00 56.31 162 GLN A CA 1
ATOM 1310 C C . GLN A 1 162 ? -3.923 18.786 -9.632 1.00 56.31 162 GLN A C 1
ATOM 1312 O O . GLN A 1 162 ? -3.523 19.041 -10.764 1.00 56.31 162 GLN A O 1
ATOM 1317 N N . GLU A 1 163 ? -3.116 18.832 -8.570 1.00 65.62 163 GLU A N 1
ATOM 1318 C CA . GLU A 1 163 ? -1.694 19.195 -8.662 1.00 65.62 163 GLU A CA 1
ATOM 1319 C C . GLU A 1 163 ? -0.902 18.107 -9.396 1.00 65.62 163 GLU A C 1
ATOM 1321 O O . GLU A 1 163 ? -0.124 18.415 -10.299 1.00 65.62 163 GLU A O 1
ATOM 1326 N N . ALA A 1 164 ? -1.197 16.834 -9.105 1.00 61.75 164 ALA A N 1
ATOM 1327 C CA . ALA A 1 164 ? -0.611 15.696 -9.813 1.00 61.75 164 ALA A CA 1
ATOM 1328 C C . ALA A 1 164 ? -0.937 15.723 -11.319 1.00 61.75 164 ALA A C 1
ATOM 1330 O O . ALA A 1 164 ? -0.087 15.421 -12.155 1.00 61.75 164 ALA A O 1
ATOM 1331 N N . LEU A 1 165 ? -2.164 16.109 -11.690 1.00 59.66 165 LEU A N 1
ATOM 1332 C CA . LEU A 1 165 ? -2.553 16.235 -13.097 1.00 59.66 165 LEU A CA 1
ATOM 1333 C C . LEU A 1 165 ? -1.833 17.383 -13.806 1.00 59.66 165 LEU A C 1
ATOM 1335 O O . LEU A 1 165 ? -1.451 17.229 -14.965 1.00 59.66 165 LEU A O 1
ATOM 1339 N N . ASP A 1 166 ? -1.662 18.527 -13.150 1.00 66.69 166 ASP A N 1
ATOM 1340 C CA . ASP A 1 166 ? -0.971 19.669 -13.751 1.00 66.69 166 ASP A CA 1
ATOM 1341 C C . ASP A 1 166 ? 0.538 19.441 -13.867 1.00 66.69 166 ASP A C 1
ATOM 1343 O O . ASP A 1 166 ? 1.159 19.929 -14.811 1.00 66.69 166 ASP A O 1
ATOM 1347 N N . GLU A 1 167 ? 1.123 18.640 -12.980 1.00 64.62 167 GLU A N 1
ATOM 1348 C CA . GLU A 1 167 ? 2.499 18.169 -13.105 1.00 64.62 167 GLU A CA 1
ATOM 1349 C C . GLU A 1 167 ? 2.669 17.157 -14.248 1.00 64.62 167 GLU A C 1
ATOM 1351 O O . GLU A 1 167 ? 3.553 17.326 -15.088 1.00 64.62 167 GLU A O 1
ATOM 1356 N N . ILE A 1 168 ? 1.763 16.179 -14.376 1.00 63.12 168 ILE A N 1
ATOM 1357 C CA . ILE A 1 168 ? 1.766 15.227 -15.502 1.00 63.12 168 ILE A CA 1
ATOM 1358 C C . ILE A 1 168 ? 1.640 15.959 -16.848 1.00 63.12 168 ILE A C 1
ATOM 1360 O O . ILE A 1 168 ? 2.318 15.594 -17.805 1.00 63.12 168 ILE A O 1
ATOM 1364 N N . LYS A 1 169 ? 0.829 17.023 -16.931 1.00 62.91 169 LYS A N 1
ATOM 1365 C CA . LYS A 1 169 ? 0.696 17.850 -18.148 1.00 62.91 169 LYS A CA 1
ATOM 1366 C C . LYS A 1 169 ? 1.945 18.672 -18.479 1.00 62.91 169 LYS A C 1
ATOM 1368 O O . LYS A 1 169 ? 2.102 19.076 -19.628 1.00 62.91 169 LYS A O 1
ATOM 1373 N N . LYS A 1 170 ? 2.807 18.970 -17.499 1.00 63.81 170 LYS A N 1
ATOM 1374 C CA . LYS A 1 170 ? 4.071 19.695 -17.728 1.00 63.81 170 LYS A CA 1
ATOM 1375 C C . LYS A 1 170 ? 5.155 18.807 -18.328 1.00 63.81 170 LYS A C 1
ATOM 1377 O O . LYS A 1 170 ? 6.118 19.341 -18.878 1.00 63.81 170 LYS A O 1
ATOM 1382 N N . ILE A 1 171 ? 5.012 17.482 -18.244 1.00 64.06 171 ILE A N 1
ATOM 1383 C CA . ILE A 1 171 ? 5.904 16.557 -18.939 1.00 64.06 171 ILE A CA 1
ATOM 1384 C C . ILE A 1 171 ? 5.737 16.807 -20.442 1.00 64.06 171 ILE A C 1
ATOM 1386 O O . ILE A 1 171 ? 4.683 16.557 -21.020 1.00 64.06 171 ILE A O 1
ATOM 1390 N N . ASN A 1 172 ? 6.776 17.361 -21.065 1.00 60.53 172 ASN A N 1
ATOM 1391 C CA . ASN A 1 172 ? 6.738 17.796 -22.455 1.00 60.53 172 ASN A CA 1
ATOM 1392 C C . ASN A 1 172 ? 6.497 16.594 -23.387 1.00 60.53 172 ASN A C 1
ATOM 1394 O O . ASN A 1 172 ? 7.332 15.688 -23.470 1.00 60.53 172 ASN A O 1
ATOM 1398 N N . GLU A 1 173 ? 5.383 16.610 -24.125 1.0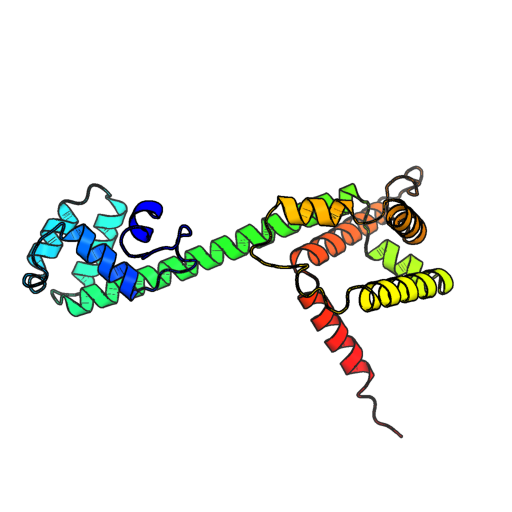0 61.28 173 GLU A N 1
ATOM 1399 C CA . GLU A 1 173 ? 4.977 15.562 -25.076 1.00 61.28 173 GLU A CA 1
ATOM 1400 C C . GLU A 1 173 ? 6.099 15.197 -26.068 1.00 61.28 173 GLU A C 1
ATOM 1402 O O . GLU A 1 173 ? 6.249 14.040 -26.456 1.00 61.28 173 GLU A O 1
ATOM 1407 N N . GLN A 1 174 ? 6.952 16.162 -26.433 1.00 58.28 174 GLN A N 1
ATOM 1408 C CA . GLN A 1 174 ? 8.077 15.943 -27.348 1.00 58.28 174 GLN A CA 1
ATOM 1409 C C . GLN A 1 174 ? 9.195 15.087 -26.736 1.00 58.28 174 GLN A C 1
ATOM 1411 O O . GLN A 1 174 ? 9.762 14.237 -27.424 1.00 58.28 174 GLN A O 1
ATOM 1416 N N . GLN A 1 175 ? 9.501 15.276 -25.448 1.00 61.66 175 GLN A N 1
ATOM 1417 C CA . GLN A 1 175 ? 10.484 14.451 -24.737 1.00 61.66 175 GLN A CA 1
ATOM 1418 C C . GLN A 1 175 ? 9.936 13.040 -24.500 1.00 61.66 175 GLN A C 1
ATOM 1420 O O . GLN A 1 175 ? 10.669 12.060 -24.632 1.00 61.66 175 GLN A O 1
ATOM 1425 N N . LEU A 1 176 ? 8.632 12.930 -24.223 1.00 63.50 176 LEU A N 1
ATOM 1426 C CA . LEU A 1 176 ? 7.961 11.652 -24.003 1.00 63.50 176 LEU A CA 1
ATOM 1427 C C . LEU A 1 176 ? 7.949 10.788 -25.274 1.00 63.50 176 LEU A C 1
ATOM 1429 O O . LEU A 1 176 ? 8.332 9.621 -25.223 1.00 63.50 176 LEU A O 1
ATOM 1433 N N . ASN A 1 177 ? 7.603 11.378 -26.422 1.00 66.31 177 ASN A N 1
ATOM 1434 C CA . ASN A 1 177 ? 7.576 10.682 -27.711 1.00 66.31 177 ASN A CA 1
ATOM 1435 C C . ASN A 1 177 ? 8.981 10.258 -28.174 1.00 66.31 177 ASN A C 1
ATOM 1437 O O . ASN A 1 177 ? 9.153 9.163 -28.711 1.00 66.31 177 ASN A O 1
ATOM 1441 N N . TYR A 1 178 ? 10.005 11.087 -27.923 1.00 67.38 178 TYR A N 1
ATOM 1442 C CA . TYR A 1 178 ? 11.397 10.728 -28.211 1.00 67.38 178 TYR A CA 1
ATOM 1443 C C . TYR A 1 178 ? 11.856 9.516 -27.383 1.00 67.38 178 TYR A C 1
ATOM 1445 O O . TYR A 1 178 ? 12.429 8.571 -27.930 1.00 67.38 178 TYR A O 1
ATOM 1453 N N . MET A 1 179 ? 11.566 9.507 -26.077 1.00 67.50 179 MET A N 1
ATOM 1454 C CA . MET A 1 179 ? 11.903 8.384 -25.197 1.00 67.50 179 MET A CA 1
ATOM 1455 C C . MET A 1 179 ? 11.132 7.113 -25.557 1.00 67.50 179 MET A C 1
ATOM 1457 O O . MET A 1 179 ? 11.722 6.034 -25.581 1.00 67.50 179 MET A O 1
ATOM 1461 N N . GLN A 1 180 ? 9.835 7.232 -25.861 1.00 70.88 180 GLN A N 1
ATOM 1462 C CA . GLN A 1 180 ? 8.992 6.093 -26.224 1.00 70.88 180 GLN A CA 1
ATOM 1463 C C . GLN A 1 180 ? 9.531 5.359 -27.453 1.00 70.88 180 GLN A C 1
ATOM 1465 O O . GLN A 1 180 ? 9.732 4.149 -27.383 1.00 70.88 180 GLN A O 1
ATOM 1470 N N . SER A 1 181 ? 9.875 6.084 -28.521 1.00 73.56 181 SER A N 1
ATOM 1471 C CA . SER A 1 181 ? 10.442 5.467 -29.727 1.00 73.56 181 SER A CA 1
ATOM 1472 C C . SER A 1 181 ? 11.829 4.849 -29.484 1.00 73.56 181 SER A C 1
ATOM 1474 O O . SER A 1 181 ? 12.125 3.724 -29.896 1.00 73.56 181 SER A O 1
ATOM 1476 N N . ARG A 1 182 ? 12.709 5.521 -28.729 1.00 75.06 182 ARG A N 1
ATOM 1477 C CA . ARG A 1 182 ? 14.047 4.973 -28.440 1.00 75.06 182 ARG A CA 1
ATOM 1478 C C . ARG A 1 182 ? 14.005 3.708 -27.591 1.00 75.06 182 ARG A C 1
ATOM 1480 O O . ARG A 1 182 ? 14.775 2.787 -27.851 1.00 75.06 182 ARG A O 1
ATOM 1487 N N . LEU A 1 183 ? 13.082 3.631 -26.640 1.00 76.69 183 LEU A N 1
ATOM 1488 C CA . LEU A 1 183 ? 12.893 2.470 -25.771 1.00 76.69 183 LEU A CA 1
ATOM 1489 C C . LEU A 1 183 ? 12.061 1.347 -26.413 1.00 76.69 183 LEU A C 1
ATOM 1491 O O . LEU A 1 183 ? 11.943 0.279 -25.816 1.00 76.69 183 LEU A O 1
ATOM 1495 N N . GLY A 1 184 ? 11.504 1.557 -27.612 1.00 72.88 184 GLY A N 1
ATOM 1496 C CA . GLY A 1 184 ? 10.597 0.597 -28.250 1.00 72.88 184 GLY A CA 1
ATOM 1497 C C . GLY A 1 184 ? 9.274 0.435 -27.492 1.00 72.88 184 GLY A C 1
ATOM 1498 O O . GLY A 1 184 ? 8.680 -0.644 -27.495 1.00 72.88 184 GLY A O 1
ATOM 1499 N N . MET A 1 185 ? 8.845 1.488 -26.791 1.00 80.69 185 MET A N 1
ATOM 1500 C CA . MET A 1 185 ? 7.550 1.564 -26.118 1.00 80.69 185 MET A CA 1
ATOM 1501 C C . MET A 1 185 ? 6.484 2.089 -27.085 1.00 80.69 185 MET A C 1
ATOM 1503 O O . MET A 1 185 ? 6.782 2.823 -28.024 1.00 80.69 185 MET A O 1
ATOM 1507 N N . GLY A 1 186 ? 5.224 1.751 -26.825 1.00 79.81 186 GLY A N 1
ATOM 1508 C CA . GLY A 1 186 ? 4.107 2.066 -27.713 1.00 79.81 186 GLY A CA 1
ATOM 1509 C C . GLY A 1 186 ? 3.779 0.942 -28.696 1.00 79.81 186 GLY A C 1
ATOM 1510 O O . GLY A 1 186 ? 4.557 0.014 -28.926 1.00 79.81 186 GLY A O 1
ATOM 1511 N N . TRP A 1 187 ? 2.564 0.986 -29.230 1.00 82.19 187 TRP A N 1
ATOM 1512 C CA . TRP A 1 187 ? 2.053 -0.042 -30.141 1.00 82.19 187 TRP A CA 1
ATOM 1513 C C . TRP A 1 187 ? 2.511 0.165 -31.588 1.00 82.19 187 TRP A C 1
ATOM 1515 O O . TRP A 1 187 ? 2.525 -0.792 -32.356 1.00 82.19 187 TRP A O 1
ATOM 1525 N N . ASP A 1 188 ? 2.942 1.377 -31.941 1.00 75.38 188 ASP A N 1
ATOM 1526 C CA . ASP A 1 188 ? 3.308 1.744 -33.314 1.00 75.38 188 ASP A CA 1
ATOM 1527 C C . ASP A 1 188 ? 4.599 1.067 -33.799 1.00 75.38 188 ASP A C 1
ATOM 1529 O O . ASP A 1 188 ? 4.725 0.739 -34.977 1.00 75.38 188 ASP A O 1
ATOM 1533 N N . GLU A 1 189 ? 5.544 0.783 -32.896 1.00 67.25 189 GLU A N 1
ATOM 1534 C CA . GLU A 1 189 ? 6.767 0.031 -33.223 1.00 67.25 189 GLU A CA 1
ATOM 1535 C C . GLU A 1 189 ? 6.553 -1.500 -33.206 1.00 67.25 189 GLU A C 1
ATOM 1537 O O . GLU A 1 189 ? 7.466 -2.270 -33.515 1.00 67.25 189 GLU A O 1
ATOM 1542 N N . MET A 1 190 ? 5.348 -1.980 -32.866 1.00 70.06 190 MET A N 1
ATOM 1543 C CA . MET A 1 190 ? 5.062 -3.405 -32.699 1.00 70.06 190 MET A CA 1
ATOM 1544 C C . MET A 1 190 ? 4.586 -4.054 -34.007 1.00 70.06 190 MET A C 1
ATOM 1546 O O . MET A 1 190 ? 3.418 -3.985 -34.381 1.00 70.06 190 MET A O 1
ATOM 1550 N N . SER A 1 191 ? 5.480 -4.778 -34.683 1.00 65.94 191 SER A N 1
ATOM 1551 C CA . SER A 1 191 ? 5.120 -5.589 -35.856 1.00 65.94 191 SER A CA 1
ATOM 1552 C C . SER A 1 191 ? 4.467 -6.918 -35.445 1.00 65.94 191 SER A C 1
ATOM 1554 O O . SER A 1 191 ? 5.127 -7.950 -35.352 1.00 65.94 191 SER A O 1
ATOM 1556 N N . THR A 1 192 ? 3.156 -6.915 -35.188 1.00 68.31 192 THR A N 1
ATOM 1557 C CA . THR A 1 192 ? 2.402 -8.094 -34.701 1.00 68.31 192 THR A CA 1
ATOM 1558 C C . THR A 1 192 ? 2.226 -9.216 -35.730 1.00 68.31 192 THR A C 1
ATOM 1560 O O . THR A 1 192 ? 1.847 -10.328 -35.364 1.00 68.31 192 THR A O 1
ATOM 1563 N N . ASN A 1 193 ? 2.536 -8.967 -37.005 1.00 67.69 193 ASN A N 1
ATOM 1564 C CA . ASN A 1 193 ? 2.225 -9.881 -38.110 1.00 67.69 193 ASN A CA 1
ATOM 1565 C C . ASN A 1 193 ? 2.975 -11.228 -38.077 1.00 67.69 193 ASN A C 1
ATOM 1567 O O . ASN A 1 193 ? 2.542 -12.152 -38.757 1.00 67.69 193 ASN A O 1
ATOM 1571 N N . ASN A 1 194 ? 4.054 -11.366 -37.295 1.00 72.06 194 ASN A N 1
ATOM 1572 C CA . ASN A 1 194 ? 4.863 -12.595 -37.214 1.00 72.06 194 ASN A CA 1
ATOM 1573 C C . ASN A 1 194 ? 5.095 -13.096 -35.776 1.00 72.06 194 ASN A C 1
ATOM 1575 O O . ASN A 1 194 ? 6.039 -13.844 -35.533 1.00 72.06 194 ASN A O 1
ATOM 1579 N N . PHE A 1 195 ? 4.272 -12.681 -34.810 1.00 80.25 195 PHE A N 1
ATOM 1580 C CA . PHE A 1 195 ? 4.481 -13.070 -33.415 1.00 80.25 195 PHE A CA 1
ATOM 1581 C C . PHE A 1 195 ? 4.167 -14.552 -33.203 1.00 80.25 195 PHE A C 1
ATOM 1583 O O . PHE A 1 195 ? 3.041 -15.007 -33.419 1.00 80.25 195 PHE A O 1
ATOM 1590 N N . SER A 1 196 ? 5.159 -15.303 -32.732 1.00 86.44 196 SER A N 1
ATOM 1591 C CA . SER A 1 196 ? 4.959 -16.666 -32.260 1.00 86.44 196 SER A CA 1
ATOM 1592 C C . SER A 1 196 ? 4.328 -16.676 -30.860 1.00 86.44 196 SER A C 1
ATOM 1594 O O . SER A 1 196 ? 4.326 -15.676 -30.137 1.00 86.44 196 SER A O 1
ATOM 1596 N N . ASN A 1 197 ? 3.827 -17.838 -30.428 1.00 89.31 197 ASN A N 1
ATOM 1597 C CA . ASN A 1 197 ? 3.327 -18.016 -29.058 1.00 89.31 197 ASN A CA 1
ATOM 1598 C C . ASN A 1 197 ? 4.411 -17.732 -28.000 1.00 89.31 197 ASN A C 1
ATOM 1600 O O . ASN A 1 197 ? 4.093 -17.315 -26.888 1.00 89.31 197 ASN A O 1
ATOM 1604 N N . TYR A 1 198 ? 5.684 -17.958 -28.342 1.00 88.19 198 TYR A N 1
ATOM 1605 C CA . TYR A 1 198 ? 6.813 -17.668 -27.464 1.00 88.19 198 TYR A CA 1
ATOM 1606 C C . TYR A 1 198 ? 7.008 -16.158 -27.283 1.00 88.19 198 TYR A C 1
ATOM 1608 O O . TYR A 1 198 ? 7.152 -15.699 -26.152 1.00 88.19 198 TYR A O 1
ATOM 1616 N N . ASP A 1 199 ? 6.910 -15.379 -28.362 1.00 86.25 199 ASP A N 1
ATOM 1617 C CA . ASP A 1 199 ? 7.062 -13.917 -28.315 1.00 86.25 199 ASP A CA 1
ATOM 1618 C C . ASP A 1 199 ? 5.957 -13.272 -27.472 1.00 86.25 199 ASP A C 1
ATOM 1620 O O . ASP A 1 199 ? 6.218 -12.386 -26.657 1.00 86.25 199 ASP A O 1
ATOM 1624 N N . TRP A 1 200 ? 4.728 -13.785 -27.586 1.00 88.19 200 TRP A N 1
ATOM 1625 C CA . TRP A 1 200 ? 3.620 -13.392 -26.714 1.00 88.19 200 TRP A CA 1
ATOM 1626 C C . TRP A 1 200 ? 3.864 -13.745 -25.247 1.00 88.19 200 TRP A C 1
ATOM 1628 O O . TRP A 1 200 ? 3.548 -12.946 -24.367 1.00 88.19 200 TRP A O 1
ATOM 1638 N N . MET A 1 201 ? 4.446 -14.912 -24.965 1.00 90.62 201 MET A N 1
ATOM 1639 C CA . MET A 1 201 ? 4.774 -15.305 -23.596 1.00 90.62 201 MET A CA 1
ATOM 1640 C C . MET A 1 201 ? 5.829 -14.374 -22.985 1.00 90.62 201 MET A C 1
ATOM 1642 O O . MET A 1 201 ? 5.658 -13.934 -21.849 1.00 90.62 201 MET A O 1
ATOM 1646 N N . VAL A 1 202 ? 6.880 -14.032 -23.740 1.00 89.88 202 VAL A N 1
ATOM 1647 C CA . VAL A 1 202 ? 7.916 -13.079 -23.310 1.00 89.88 202 VAL A CA 1
ATOM 1648 C C . VAL A 1 202 ? 7.311 -11.692 -23.082 1.00 89.88 202 VAL A C 1
ATOM 1650 O O . VAL A 1 202 ? 7.546 -11.111 -22.026 1.00 89.88 202 VAL A O 1
ATOM 1653 N N . LYS A 1 203 ? 6.449 -11.212 -23.989 1.00 88.44 203 LYS A N 1
ATOM 1654 C CA . LYS A 1 203 ? 5.705 -9.945 -23.845 1.00 88.44 203 LYS A CA 1
ATOM 1655 C C . LYS A 1 203 ? 4.867 -9.888 -22.574 1.00 88.44 203 LYS A C 1
ATOM 1657 O O . LYS A 1 203 ? 4.951 -8.931 -21.808 1.00 88.44 203 LYS A O 1
ATOM 1662 N N . ILE A 1 204 ? 4.062 -10.923 -22.334 1.00 91.31 204 ILE A N 1
ATOM 1663 C CA . ILE A 1 204 ? 3.211 -11.009 -21.143 1.00 91.31 204 ILE A CA 1
ATOM 1664 C C . ILE A 1 204 ? 4.076 -11.008 -19.882 1.00 91.31 204 ILE A C 1
ATOM 1666 O O . ILE A 1 204 ? 3.761 -10.308 -18.921 1.00 91.31 204 ILE A O 1
ATOM 1670 N N . LEU A 1 205 ? 5.185 -11.751 -19.888 1.00 93.06 205 LEU A N 1
ATOM 1671 C CA . LEU A 1 205 ? 6.116 -11.785 -18.765 1.00 93.06 205 LEU A CA 1
ATOM 1672 C C . LEU A 1 205 ? 6.754 -10.406 -18.538 1.00 93.06 205 LEU A C 1
ATOM 1674 O O . LEU A 1 205 ? 6.828 -9.945 -17.400 1.00 93.06 205 LEU A O 1
ATOM 1678 N N . GLY A 1 206 ? 7.114 -9.713 -19.615 1.00 91.06 206 GLY A N 1
ATOM 1679 C CA . GLY A 1 206 ? 7.588 -8.337 -19.604 1.00 91.06 206 GLY A CA 1
ATOM 1680 C C . GLY A 1 206 ? 6.598 -7.356 -18.981 1.00 91.06 206 GLY A C 1
ATOM 1681 O O . GLY A 1 206 ? 6.967 -6.608 -18.076 1.00 91.06 206 GLY A O 1
ATOM 1682 N N . TRP A 1 207 ? 5.326 -7.404 -19.383 1.00 93.19 207 TRP A N 1
ATOM 1683 C CA . TRP A 1 207 ? 4.269 -6.578 -18.789 1.00 93.19 207 TRP A CA 1
ATOM 1684 C C . TRP A 1 207 ? 4.005 -6.913 -17.323 1.00 93.19 207 TRP A C 1
ATOM 1686 O O . TRP A 1 207 ? 3.763 -6.004 -16.532 1.00 93.19 207 TRP A O 1
ATOM 1696 N N . ILE A 1 208 ? 4.084 -8.189 -16.930 1.00 92.06 208 ILE A N 1
ATOM 1697 C CA . ILE A 1 208 ? 3.968 -8.590 -15.522 1.00 92.06 208 ILE A CA 1
ATOM 1698 C C . ILE A 1 208 ? 5.114 -7.987 -14.705 1.00 92.06 208 ILE A C 1
ATOM 1700 O O . ILE A 1 208 ? 4.865 -7.444 -13.628 1.00 92.06 208 ILE A O 1
ATOM 1704 N N . ILE A 1 209 ? 6.353 -8.032 -15.209 1.00 90.62 209 ILE A N 1
ATOM 1705 C CA . ILE A 1 209 ? 7.502 -7.410 -14.537 1.00 90.62 209 ILE A CA 1
ATOM 1706 C C . ILE A 1 209 ? 7.290 -5.896 -14.414 1.00 90.62 209 ILE A C 1
ATOM 1708 O O . ILE A 1 209 ? 7.448 -5.361 -13.317 1.00 90.62 209 ILE A O 1
ATOM 1712 N N . THR A 1 210 ? 6.854 -5.220 -15.481 1.00 89.44 210 THR A N 1
ATOM 1713 C CA . THR A 1 210 ? 6.549 -3.780 -15.447 1.00 89.44 210 THR A CA 1
ATOM 1714 C C . THR A 1 210 ? 5.441 -3.455 -14.437 1.00 89.44 210 THR A C 1
ATOM 1716 O O . THR A 1 210 ? 5.573 -2.530 -13.635 1.00 89.44 210 THR A O 1
ATOM 1719 N N . ALA A 1 211 ? 4.363 -4.241 -14.409 1.00 89.75 211 ALA A N 1
ATOM 1720 C CA . ALA A 1 211 ? 3.248 -4.066 -13.480 1.00 89.75 211 ALA A CA 1
ATOM 1721 C C . ALA A 1 211 ? 3.684 -4.225 -12.020 1.00 89.75 211 ALA A C 1
ATOM 1723 O O . ALA A 1 211 ? 3.338 -3.412 -11.157 1.00 89.75 211 ALA A O 1
ATOM 1724 N N . LEU A 1 212 ? 4.482 -5.261 -11.741 1.00 88.06 212 LEU A N 1
ATOM 1725 C CA . LEU A 1 212 ? 5.089 -5.462 -10.431 1.00 88.06 212 LEU A CA 1
ATOM 1726 C C . LEU A 1 212 ? 5.997 -4.290 -10.075 1.00 88.06 212 LEU A C 1
ATOM 1728 O O . LEU A 1 212 ? 5.983 -3.856 -8.918 1.00 88.06 212 LEU A O 1
ATOM 1732 N N . ALA A 1 213 ? 6.720 -3.751 -11.060 1.00 84.69 213 ALA A N 1
ATOM 1733 C CA . ALA A 1 213 ? 7.628 -2.651 -10.833 1.00 84.69 213 ALA A CA 1
ATOM 1734 C C . ALA A 1 213 ? 6.905 -1.381 -10.374 1.00 84.69 213 ALA A C 1
ATOM 1736 O O . ALA A 1 213 ? 7.263 -0.804 -9.344 1.00 84.69 213 ALA A O 1
ATOM 1737 N N . ILE A 1 214 ? 5.813 -1.040 -11.059 1.00 83.69 214 ILE A N 1
ATOM 1738 C CA . ILE A 1 214 ? 4.922 0.069 -10.705 1.00 83.69 214 ILE A CA 1
ATOM 1739 C C . ILE A 1 214 ? 4.275 -0.165 -9.329 1.00 83.69 214 ILE A C 1
ATOM 1741 O O . ILE A 1 214 ? 4.203 0.749 -8.511 1.00 83.69 214 ILE A O 1
ATOM 1745 N N . SER A 1 215 ? 3.862 -1.401 -9.019 1.00 84.50 215 SER A N 1
ATOM 1746 C CA . SER A 1 215 ? 3.094 -1.707 -7.799 1.00 84.50 215 SER A CA 1
ATOM 1747 C C . SER A 1 215 ? 3.843 -1.514 -6.471 1.00 84.50 215 SER A C 1
ATOM 1749 O O . SER A 1 215 ? 3.203 -1.453 -5.419 1.00 84.50 215 SER A O 1
ATOM 1751 N N . LYS A 1 216 ? 5.184 -1.496 -6.489 1.00 79.19 216 LYS A N 1
ATOM 1752 C CA . LYS A 1 216 ? 6.038 -1.339 -5.295 1.00 79.19 216 LYS A CA 1
ATOM 1753 C C . LYS A 1 216 ? 6.707 0.034 -5.197 1.00 79.19 216 LYS A C 1
ATOM 1755 O O . LYS A 1 216 ? 7.209 0.372 -4.127 1.00 79.19 216 LYS A O 1
ATOM 1760 N N . GLY A 1 217 ? 6.676 0.815 -6.275 1.00 75.06 217 GLY A N 1
ATOM 1761 C CA . GLY A 1 217 ? 7.305 2.129 -6.356 1.00 75.06 217 GLY A CA 1
ATOM 1762 C C . GLY A 1 217 ? 8.833 2.086 -6.478 1.00 75.06 217 GLY A C 1
ATOM 1763 O O . GLY A 1 217 ? 9.480 1.051 -6.295 1.00 75.06 217 GLY A O 1
ATOM 1764 N N . ALA A 1 218 ? 9.414 3.249 -6.778 1.00 66.44 218 ALA A N 1
ATOM 1765 C CA . ALA A 1 218 ? 10.853 3.428 -6.979 1.00 66.44 218 ALA A CA 1
ATOM 1766 C C . ALA A 1 218 ? 11.740 3.041 -5.771 1.00 66.44 218 ALA A C 1
ATOM 1768 O O . ALA A 1 218 ? 12.779 2.418 -6.009 1.00 66.44 218 ALA A O 1
ATOM 1769 N N . PRO A 1 219 ? 11.366 3.310 -4.494 1.00 70.00 219 PRO A N 1
ATOM 1770 C CA . PRO A 1 219 ? 12.225 2.987 -3.348 1.00 70.00 219 PRO A CA 1
ATOM 1771 C C . PRO A 1 219 ? 12.591 1.500 -3.259 1.00 70.00 219 PRO A C 1
ATOM 1773 O O . PRO A 1 219 ? 13.738 1.152 -2.996 1.00 70.00 219 PRO A O 1
ATOM 1776 N N . PHE A 1 220 ? 11.640 0.613 -3.566 1.00 79.12 220 PHE A N 1
ATOM 1777 C CA . PHE A 1 220 ? 11.862 -0.833 -3.558 1.00 79.12 220 PHE A CA 1
ATOM 1778 C C . PHE A 1 220 ? 12.930 -1.275 -4.572 1.00 79.12 220 PHE A C 1
ATOM 1780 O O . PHE A 1 220 ? 13.830 -2.046 -4.232 1.00 79.12 220 PHE A O 1
ATOM 1787 N N . TRP A 1 221 ? 12.856 -0.787 -5.814 1.00 73.06 221 TRP A N 1
ATOM 1788 C CA . TRP A 1 221 ? 13.818 -1.151 -6.861 1.00 73.06 221 TRP A CA 1
ATOM 1789 C C . TRP A 1 221 ? 15.177 -0.510 -6.655 1.00 73.06 221 TRP A C 1
ATOM 1791 O O . TRP A 1 221 ? 16.191 -1.157 -6.906 1.00 73.06 221 TRP A O 1
ATOM 1801 N N . PHE A 1 222 ? 15.212 0.718 -6.145 1.00 72.81 222 PHE A N 1
ATOM 1802 C CA . PHE A 1 222 ? 16.456 1.363 -5.754 1.00 72.81 222 PHE A CA 1
ATOM 1803 C C . PHE A 1 222 ? 17.191 0.548 -4.685 1.00 72.81 222 PHE A C 1
ATOM 1805 O O . PHE A 1 222 ? 18.385 0.280 -4.824 1.00 72.81 222 PHE A O 1
ATOM 1812 N N . ASP A 1 223 ? 16.472 0.058 -3.672 1.00 78.81 223 ASP A N 1
ATOM 1813 C CA . ASP A 1 223 ? 17.049 -0.804 -2.641 1.00 78.81 223 ASP A CA 1
ATOM 1814 C C . ASP A 1 223 ? 17.579 -2.129 -3.213 1.00 78.81 223 ASP A C 1
ATOM 1816 O O . ASP A 1 223 ? 18.647 -2.597 -2.805 1.00 78.81 223 ASP A O 1
ATOM 1820 N N . ILE A 1 224 ? 16.877 -2.734 -4.178 1.00 82.62 224 ILE A N 1
ATOM 1821 C CA . ILE A 1 224 ? 17.357 -3.935 -4.882 1.00 82.62 224 ILE A CA 1
ATOM 1822 C C . ILE A 1 224 ? 18.633 -3.632 -5.674 1.00 82.62 224 ILE A C 1
ATOM 1824 O O . ILE A 1 224 ? 19.620 -4.359 -5.544 1.00 82.62 224 ILE A O 1
ATOM 1828 N N . LEU A 1 225 ? 18.643 -2.555 -6.462 1.00 80.19 225 LEU A N 1
ATOM 1829 C CA . LEU A 1 225 ? 19.795 -2.159 -7.271 1.00 80.19 225 LEU A CA 1
ATOM 1830 C C . LEU A 1 225 ? 21.013 -1.865 -6.395 1.00 80.19 225 LEU A C 1
ATOM 1832 O O . LEU A 1 225 ? 22.098 -2.377 -6.671 1.00 80.19 225 LEU A O 1
ATOM 1836 N N . ARG A 1 226 ? 20.839 -1.129 -5.288 1.00 77.94 226 ARG A N 1
ATOM 1837 C CA . ARG A 1 226 ? 21.916 -0.883 -4.316 1.00 77.94 226 ARG A CA 1
ATOM 1838 C C . ARG A 1 226 ? 22.497 -2.183 -3.779 1.00 77.94 226 ARG A C 1
ATOM 1840 O O . ARG A 1 226 ? 23.719 -2.312 -3.718 1.00 77.94 226 ARG A O 1
ATOM 1847 N N . LYS A 1 227 ? 21.651 -3.158 -3.432 1.00 82.94 227 LYS A N 1
ATOM 1848 C CA . LYS A 1 227 ? 22.110 -4.476 -2.969 1.00 82.94 227 LYS A CA 1
ATOM 1849 C C . LYS A 1 227 ? 22.940 -5.178 -4.043 1.00 82.94 227 LYS A C 1
ATOM 1851 O O . LYS A 1 227 ? 24.052 -5.600 -3.747 1.00 82.94 227 LYS A O 1
ATOM 1856 N N . ILE A 1 228 ? 22.468 -5.224 -5.287 1.00 85.31 228 ILE A N 1
ATOM 1857 C CA . ILE A 1 228 ? 23.175 -5.890 -6.394 1.00 85.31 228 ILE A CA 1
ATOM 1858 C C . ILE A 1 228 ? 24.521 -5.210 -6.703 1.00 85.31 228 ILE A C 1
ATOM 1860 O O . ILE A 1 228 ? 25.539 -5.890 -6.832 1.00 85.31 228 ILE A O 1
ATOM 1864 N N . VAL A 1 229 ? 24.557 -3.875 -6.772 1.00 78.62 229 VAL A N 1
ATOM 1865 C CA . VAL A 1 229 ? 25.787 -3.110 -7.050 1.00 78.62 229 VAL A CA 1
ATOM 1866 C C . VAL A 1 229 ? 26.801 -3.257 -5.912 1.00 78.62 229 VAL A C 1
ATOM 1868 O O . VAL A 1 229 ? 27.988 -3.457 -6.173 1.00 78.62 229 VAL A O 1
ATOM 1871 N N . SER A 1 230 ? 26.345 -3.230 -4.655 1.00 75.44 230 SER A N 1
ATOM 1872 C CA . SER A 1 230 ? 27.222 -3.385 -3.486 1.00 75.44 230 SER A CA 1
ATOM 1873 C C . SER A 1 230 ? 27.888 -4.765 -3.398 1.00 75.44 230 SER A C 1
ATOM 1875 O O . SER A 1 230 ? 29.029 -4.868 -2.963 1.00 75.44 230 SER A O 1
ATOM 1877 N N . VAL A 1 231 ? 27.231 -5.825 -3.883 1.00 71.88 231 VAL A N 1
ATOM 1878 C CA . VAL A 1 231 ? 27.804 -7.184 -3.938 1.00 71.88 231 VAL A CA 1
ATOM 1879 C C . VAL A 1 231 ? 28.930 -7.290 -4.974 1.00 71.88 231 VAL A C 1
ATOM 1881 O O . VAL A 1 231 ? 29.866 -8.071 -4.800 1.00 71.88 231 VAL A O 1
ATOM 1884 N N . ARG A 1 232 ? 28.897 -6.479 -6.040 1.00 59.91 232 ARG A N 1
ATOM 1885 C CA . ARG A 1 232 ? 29.953 -6.469 -7.065 1.00 59.91 232 ARG A CA 1
ATOM 1886 C C . ARG A 1 232 ? 31.206 -5.705 -6.622 1.00 59.91 232 ARG A C 1
ATOM 1888 O O . ARG A 1 232 ? 32.286 -5.982 -7.136 1.00 59.91 232 ARG A O 1
ATOM 1895 N N . SER A 1 233 ? 31.088 -4.776 -5.670 1.00 59.38 233 SER A N 1
ATOM 1896 C CA . SER A 1 233 ? 32.208 -3.955 -5.181 1.00 59.38 233 SER A CA 1
ATOM 1897 C C . SER A 1 233 ? 32.998 -4.577 -4.019 1.00 59.38 233 SER A C 1
ATOM 1899 O O . SER A 1 233 ? 34.043 -4.046 -3.650 1.00 59.38 233 SER A O 1
ATOM 1901 N N . THR A 1 234 ? 32.577 -5.731 -3.483 1.00 56.75 234 THR A N 1
ATOM 1902 C CA . THR A 1 234 ? 33.291 -6.466 -2.415 1.00 56.75 234 THR A CA 1
ATOM 1903 C C . THR A 1 234 ? 34.338 -7.475 -2.914 1.00 56.75 234 THR A C 1
ATOM 1905 O O . THR A 1 234 ? 34.794 -8.328 -2.152 1.00 56.75 234 THR A O 1
ATOM 1908 N N . GLY A 1 235 ? 34.759 -7.402 -4.181 1.00 52.78 235 GLY A N 1
ATOM 1909 C CA . GLY A 1 235 ? 35.893 -8.187 -4.680 1.00 52.78 235 GLY A CA 1
ATOM 1910 C C . GLY A 1 235 ? 37.202 -7.756 -4.007 1.00 52.78 235 GLY A C 1
ATOM 1911 O O . GLY A 1 235 ? 37.560 -6.581 -4.063 1.00 52.78 235 GLY A O 1
ATOM 1912 N N . LYS A 1 236 ? 37.909 -8.693 -3.353 1.00 46.75 236 LYS A N 1
ATOM 1913 C CA . LYS A 1 236 ? 39.236 -8.459 -2.749 1.00 46.75 236 LYS A CA 1
ATOM 1914 C C . LYS A 1 236 ? 40.157 -7.756 -3.755 1.00 46.75 236 LYS A C 1
ATOM 1916 O O . LYS A 1 236 ? 40.388 -8.285 -4.839 1.00 46.75 236 LYS A O 1
ATOM 1921 N N . ARG A 1 237 ? 40.691 -6.591 -3.370 1.00 41.91 237 ARG A N 1
ATOM 1922 C CA . ARG A 1 237 ? 41.809 -5.947 -4.075 1.00 41.91 237 ARG A CA 1
ATOM 1923 C C . ARG A 1 237 ? 43.018 -6.906 -4.053 1.00 41.91 237 ARG A C 1
ATOM 1925 O O . ARG A 1 237 ? 43.263 -7.459 -2.976 1.00 41.91 237 ARG A O 1
ATOM 1932 N N . PRO A 1 238 ? 43.704 -7.148 -5.188 1.00 61.53 238 PRO A N 1
ATOM 1933 C CA . PRO A 1 238 ? 44.994 -7.835 -5.185 1.00 61.53 238 PRO A CA 1
ATOM 1934 C C . PRO A 1 238 ? 46.052 -7.025 -4.427 1.00 61.53 238 PRO A C 1
ATOM 1936 O O . PRO A 1 238 ? 45.933 -5.776 -4.396 1.00 61.53 238 PRO A O 1
#

pLDDT: mean 77.27, std 15.06, range [39.78, 96.0]